Protein AF-A0A559T6J1-F1 (afdb_monomer)

InterPro domains:
  IPR000792 Transcription regulator LuxR, C-terminal [PF00196] (145-198)
  IPR016032 Signal transduction response regulator, C-terminal effector [SSF46894] (137-198)
  IPR036388 Winged helix-like DNA-binding domain superfamily [G3DSA:1.10.10.10] (114-202)

pLDDT: mean 88.0, std 11.82, range [30.77, 97.62]

Radius of gyration: 18.33 Å; Cα contacts (8 Å, |Δi|>4): 296; chains: 1; bounding box: 60×33×49 Å

Foldseek 3Di:
DDPPPLDAAEEEEQDPDPVQVVVVVVLVVVLQVVDPHHHDYDYLVVCVVVVNAHQEYEYEARCLVQVDLVSVVSVVSNLVRYDLNRAYEYAHALLQVLVQVLLCVLLNHHYHYHHPVDDSVVSSVRVNCVVVVPPDDDDRDPLLDQDPLLSVLLLCVLLVNDLVVVCVVVVHDSVVSVVSPCSNCVSSVHDDSVSNSSSNSSD

Solvent-accessible surface area (backbone atoms only — not comparable to full-atom values): 11429 Å² total; per-residue (Å²): 133,84,82,79,72,83,63,58,45,31,33,38,78,41,66,80,44,71,68,58,46,51,54,51,49,55,51,50,60,60,38,46,79,78,45,98,48,56,72,43,77,51,61,72,67,56,34,62,76,65,73,46,66,34,45,34,41,38,39,38,44,66,36,68,77,66,40,34,61,68,48,46,48,50,56,52,56,56,51,76,42,43,51,83,82,21,32,36,36,34,43,25,52,72,74,44,42,35,38,51,52,49,51,24,57,52,67,66,31,56,62,45,76,43,53,66,90,52,56,69,69,58,48,38,68,62,46,51,42,67,77,68,67,49,92,74,82,68,74,73,59,84,83,34,64,64,50,72,66,24,46,55,50,46,52,39,47,35,64,66,49,55,59,70,58,53,16,62,74,68,76,44,55,59,66,56,54,50,50,35,42,54,53,37,31,57,38,32,63,43,94,52,71,77,64,51,34,48,56,39,81,54,103

Nearest PDB structures (foldseek):
  5o8z-assembly1_A  TM=4.378E-01  e=3.214E-05  Salmonella enterica subsp. enterica serovar Typhimurium str. LT2
  5w43-assembly1_B  TM=4.886E-01  e=1.125E-04  Escherichia coli str. K-12 substr. MG1655
  2q0o-assembly1_B  TM=6.960E-01  e=3.742E-02  Sinorhizobium fredii NGR234
  4n0p-assembly5_E  TM=5.397E-01  e=2.001E-02  Caulobacter vibrioides CB15
  3nbm-assembly1_A  TM=5.535E-01  e=5.575E-02  Streptococcus pneumoniae TIGR4

Organism: Serratia fonticola (NCBI:txid47917)

Secondary structure (DSSP, 8-state):
------PPEEEEEE-S-HHHHHHHHHHHHHHHTT-SS-EEE--HHHHHHHTPPEEEEEEETTHHHH--HHHHHHHHHHHTTEEEEEEEEEEE-GGGHHHHHHHHHHHT--EEEEETTS-HHHHHHHHHHHHHT-----PPPGGGPPPHHHHHHHHHHHTT--HHHHHHHHT--HHHHHHHHHHHHHHHT-S-GGGGGGGGGG-

Structure (mmCIF, N/CA/C/O backbone):
data_AF-A0A559T6J1-F1
#
_entry.id   AF-A0A559T6J1-F1
#
loop_
_atom_site.group_PDB
_atom_site.id
_atom_site.type_symbol
_atom_site.label_atom_id
_atom_site.label_alt_id
_atom_site.label_comp_id
_atom_site.label_asym_id
_atom_site.label_entity_id
_atom_site.label_seq_id
_atom_site.pdbx_PDB_ins_code
_atom_site.Cartn_x
_atom_site.Cartn_y
_atom_site.Cartn_z
_atom_site.occupancy
_atom_site.B_iso_or_equiv
_atom_site.auth_seq_id
_atom_site.auth_comp_id
_atom_site.auth_asym_id
_atom_site.auth_atom_id
_atom_site.pdbx_PDB_model_num
ATOM 1 N N . MET A 1 1 ? -41.928 6.203 9.945 1.00 34.19 1 MET A N 1
ATOM 2 C CA . MET A 1 1 ? -40.955 5.630 10.903 1.00 34.19 1 MET A CA 1
ATOM 3 C C . MET A 1 1 ? -39.685 5.274 10.143 1.00 34.19 1 MET A C 1
ATOM 5 O O . MET A 1 1 ? -39.641 4.239 9.492 1.00 34.19 1 MET A O 1
ATOM 9 N N . ASN A 1 2 ? -38.684 6.156 10.162 1.00 30.77 2 ASN A N 1
ATOM 10 C CA . ASN A 1 2 ? -37.388 5.889 9.539 1.00 30.77 2 ASN A CA 1
ATOM 11 C C . ASN A 1 2 ? -36.618 4.902 10.421 1.00 30.77 2 ASN A C 1
ATOM 13 O O . ASN A 1 2 ? -36.211 5.253 11.526 1.00 30.77 2 ASN A O 1
ATOM 17 N N . ARG A 1 3 ? -36.422 3.666 9.950 1.00 34.47 3 ARG A N 1
ATOM 18 C CA . ARG A 1 3 ? -35.410 2.771 10.522 1.00 34.47 3 ARG A CA 1
ATOM 19 C C . ARG A 1 3 ? -34.046 3.381 10.204 1.00 34.47 3 ARG A C 1
ATOM 21 O O . ARG A 1 3 ? -33.526 3.182 9.112 1.00 34.47 3 ARG A O 1
ATOM 28 N N . ILE A 1 4 ? -33.483 4.143 11.139 1.00 39.97 4 ILE A N 1
ATOM 29 C CA . ILE A 1 4 ? -32.057 4.470 11.125 1.00 39.97 4 ILE A CA 1
ATOM 30 C C . ILE A 1 4 ? -31.340 3.147 11.394 1.00 39.97 4 ILE A C 1
ATOM 32 O O . ILE A 1 4 ? -31.131 2.750 12.536 1.00 39.97 4 ILE A O 1
ATOM 36 N N . THR A 1 5 ? -31.040 2.393 10.341 1.00 45.62 5 THR A N 1
ATOM 37 C CA . THR A 1 5 ? -30.090 1.291 10.448 1.00 45.62 5 THR A CA 1
ATOM 38 C C . THR A 1 5 ? -28.731 1.940 10.663 1.00 45.62 5 THR A C 1
ATOM 40 O O . THR A 1 5 ? -28.137 2.440 9.705 1.00 45.62 5 THR A O 1
ATOM 43 N N . ASN A 1 6 ? -28.266 1.992 11.913 1.00 55.59 6 ASN A N 1
ATOM 44 C CA . ASN A 1 6 ? -26.890 2.350 12.250 1.00 55.59 6 ASN A CA 1
ATOM 45 C C . ASN A 1 6 ? -25.962 1.293 11.639 1.00 55.59 6 ASN A C 1
ATOM 47 O O . ASN A 1 6 ? -25.572 0.324 12.285 1.00 55.59 6 ASN A O 1
ATOM 51 N N . LYS A 1 7 ? -25.689 1.430 10.340 1.00 82.88 7 LYS A N 1
ATOM 52 C CA . LYS A 1 7 ? -24.793 0.548 9.604 1.00 82.88 7 LYS A CA 1
ATOM 53 C C . LYS A 1 7 ? -23.386 0.798 10.137 1.00 82.88 7 LYS A C 1
ATOM 55 O O . LYS A 1 7 ? -22.895 1.925 10.050 1.00 82.88 7 LYS A O 1
ATOM 60 N N . SER A 1 8 ? -22.781 -0.237 10.709 1.00 89.25 8 SER A N 1
ATOM 61 C CA . SER A 1 8 ? -21.386 -0.205 11.129 1.00 89.25 8 SER A CA 1
ATOM 62 C C . SER A 1 8 ? -20.463 -0.004 9.928 1.00 89.25 8 SER A C 1
ATOM 64 O O . SER A 1 8 ? -20.793 -0.376 8.799 1.00 89.25 8 SER A O 1
ATOM 66 N N . VAL A 1 9 ? -19.303 0.593 10.183 1.00 91.88 9 VAL A N 1
ATOM 67 C CA . VAL A 1 9 ? -18.205 0.700 9.225 1.00 91.88 9 VAL A CA 1
ATOM 68 C C . VAL A 1 9 ? -17.328 -0.535 9.382 1.00 91.88 9 VAL A C 1
ATOM 70 O O . VAL A 1 9 ? -16.760 -0.759 10.447 1.00 91.88 9 VAL A O 1
ATOM 73 N N . ASN A 1 10 ? -17.225 -1.351 8.339 1.00 93.94 10 ASN A N 1
ATOM 74 C CA . ASN A 1 10 ? -16.473 -2.602 8.371 1.00 93.94 10 ASN A CA 1
ATOM 75 C C . ASN A 1 10 ? -15.001 -2.351 8.051 1.00 93.94 10 ASN A C 1
ATOM 77 O O . ASN A 1 10 ? -14.655 -1.880 6.963 1.00 93.94 10 ASN A O 1
ATOM 81 N N . VAL A 1 11 ? -14.136 -2.688 9.002 1.00 94.94 11 VAL A N 1
ATOM 82 C CA . VAL A 1 11 ? -12.705 -2.401 8.963 1.00 94.94 11 VAL A CA 1
ATOM 83 C C . VAL A 1 11 ? -11.922 -3.694 9.132 1.00 94.94 11 VAL A C 1
ATOM 85 O O . VAL A 1 11 ? -12.088 -4.421 10.112 1.00 94.94 11 VAL A O 1
ATOM 88 N N . LEU A 1 12 ? -11.026 -3.974 8.191 1.00 95.38 12 LEU A N 1
ATOM 89 C CA . LEU A 1 12 ? -10.062 -5.062 8.327 1.00 95.38 12 LEU A CA 1
ATOM 90 C C . LEU A 1 12 ? -8.673 -4.493 8.594 1.00 95.38 12 LEU A C 1
ATOM 92 O O . LEU A 1 12 ? -8.159 -3.694 7.810 1.00 95.38 12 LEU A O 1
ATOM 96 N N . LEU A 1 13 ? -8.060 -4.938 9.688 1.00 95.00 13 LEU A N 1
ATOM 97 C CA . LEU A 1 13 ? -6.680 -4.619 10.026 1.00 95.00 13 LEU A CA 1
ATOM 98 C C . LEU A 1 13 ? -5.735 -5.660 9.417 1.00 95.00 13 LEU A C 1
ATOM 100 O O . LEU A 1 13 ? -5.892 -6.862 9.615 1.00 95.00 13 LEU A O 1
ATOM 104 N N . VAL A 1 14 ?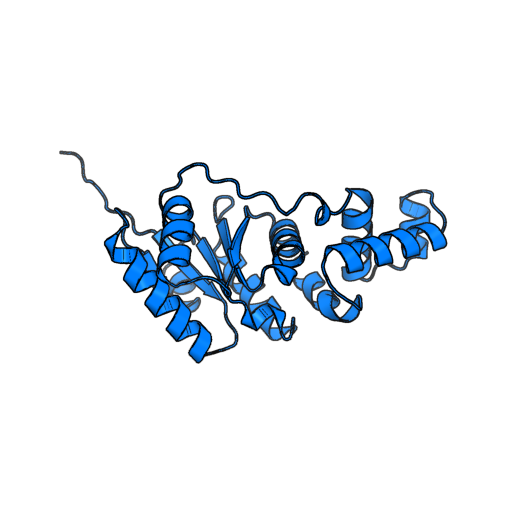 -4.735 -5.183 8.685 1.00 94.06 14 VAL A N 1
ATOM 105 C CA . VAL A 1 14 ? -3.696 -5.976 8.035 1.00 94.06 14 VAL A CA 1
ATOM 106 C C . VAL A 1 14 ? -2.361 -5.619 8.678 1.00 94.06 14 VAL A C 1
ATOM 108 O O . VAL A 1 14 ? -1.872 -4.496 8.557 1.00 94.06 14 VAL A O 1
ATOM 111 N N . THR A 1 15 ? -1.776 -6.588 9.375 1.00 91.81 15 THR A N 1
ATOM 112 C CA . THR A 1 15 ? -0.494 -6.465 10.077 1.00 91.81 15 THR A CA 1
ATOM 113 C C . THR A 1 15 ? 0.184 -7.836 10.180 1.00 91.81 15 THR A C 1
ATOM 115 O O . THR A 1 15 ? -0.443 -8.893 10.027 1.00 91.81 15 THR A O 1
ATOM 118 N N . SER A 1 16 ? 1.495 -7.829 10.373 1.00 87.94 16 SER A N 1
ATOM 119 C CA . SER A 1 16 ? 2.350 -8.984 10.661 1.00 87.94 16 SER A CA 1
ATOM 120 C C . SER A 1 16 ? 2.732 -9.099 12.141 1.00 87.94 16 SER A C 1
ATOM 122 O O . SER A 1 16 ? 3.236 -10.147 12.533 1.00 87.94 16 SER A O 1
ATOM 124 N N . CYS A 1 17 ? 2.453 -8.086 12.963 1.00 89.06 17 CYS A N 1
ATOM 125 C CA . CYS A 1 17 ? 2.896 -8.000 14.350 1.00 89.06 17 CYS A CA 1
ATOM 126 C C . CYS A 1 17 ? 1.710 -7.855 15.315 1.00 89.06 17 CYS A C 1
ATOM 128 O O . CYS A 1 17 ? 0.928 -6.912 15.212 1.00 89.06 17 CYS A O 1
ATOM 130 N N . SER A 1 18 ? 1.615 -8.742 16.311 1.00 91.00 18 SER A N 1
ATOM 131 C CA . SER A 1 18 ? 0.550 -8.717 17.328 1.00 91.00 18 SER A CA 1
ATOM 132 C C . SER A 1 18 ? 0.572 -7.455 18.197 1.00 91.00 18 SER A C 1
ATOM 134 O O . SER A 1 18 ? -0.481 -6.933 18.557 1.00 91.00 18 SER A O 1
ATOM 136 N N . PHE A 1 19 ? 1.757 -6.914 18.501 1.00 91.69 19 PHE A N 1
ATOM 137 C CA . PHE A 1 19 ? 1.880 -5.653 19.241 1.00 91.69 19 PHE A CA 1
ATOM 138 C C . PHE A 1 19 ? 1.362 -4.467 18.427 1.00 91.69 19 PHE A C 1
ATOM 140 O O . PHE A 1 19 ? 0.656 -3.611 18.958 1.00 91.69 19 PHE A O 1
ATOM 147 N N . THR A 1 20 ? 1.680 -4.427 17.130 1.00 91.94 20 THR A N 1
ATOM 148 C CA . THR A 1 20 ? 1.152 -3.407 16.219 1.00 91.94 20 THR A CA 1
ATOM 149 C C . THR A 1 20 ? -0.356 -3.558 16.052 1.00 91.94 20 THR A C 1
ATOM 151 O O . THR A 1 20 ? -1.067 -2.557 16.049 1.00 91.94 20 THR A O 1
ATOM 154 N N . GLU A 1 21 ? -0.857 -4.794 15.989 1.00 92.88 21 GLU A N 1
ATOM 155 C CA . GLU A 1 21 ? -2.290 -5.078 15.956 1.00 92.88 21 GLU A CA 1
ATOM 156 C C . GLU A 1 21 ? -3.013 -4.482 17.166 1.00 92.88 21 GLU A C 1
ATOM 158 O O . GLU A 1 21 ? -3.986 -3.746 17.006 1.00 92.88 21 GLU A O 1
ATOM 163 N N . LEU A 1 22 ? -2.509 -4.766 18.370 1.00 93.56 22 LEU A N 1
ATOM 164 C CA . LEU A 1 22 ? -3.068 -4.254 19.615 1.00 93.56 22 LEU A CA 1
ATOM 165 C C . LEU A 1 22 ? -3.029 -2.723 19.655 1.00 93.56 22 LEU A C 1
ATOM 167 O O . LEU A 1 22 ? -4.043 -2.098 19.943 1.00 93.56 22 LEU A O 1
ATOM 171 N N . ALA A 1 23 ? -1.892 -2.114 19.308 1.00 92.81 23 ALA A N 1
ATOM 172 C CA . ALA A 1 23 ? -1.741 -0.660 19.314 1.00 92.81 23 ALA A CA 1
ATOM 173 C C . ALA A 1 23 ? -2.723 0.037 18.358 1.00 92.81 23 ALA A C 1
ATOM 175 O O . ALA A 1 23 ? -3.332 1.046 18.716 1.00 92.81 23 ALA A O 1
ATOM 176 N N . VAL A 1 24 ? -2.908 -0.509 17.151 1.00 94.00 24 VAL A N 1
ATOM 177 C CA . VAL A 1 24 ? -3.860 0.044 16.179 1.00 94.00 24 VAL A CA 1
ATOM 178 C C . VAL A 1 24 ? -5.302 -0.182 16.632 1.00 94.00 24 VAL A C 1
ATOM 180 O O . VAL A 1 24 ? -6.118 0.718 16.464 1.00 94.00 24 VAL A O 1
ATOM 183 N N . LYS A 1 25 ? -5.631 -1.321 17.253 1.00 93.81 25 LYS A N 1
ATOM 184 C CA . LYS A 1 25 ? -6.962 -1.532 17.848 1.00 93.81 25 LYS A CA 1
ATOM 185 C C . LYS A 1 25 ? -7.263 -0.498 18.931 1.00 93.81 25 LYS A C 1
ATOM 187 O O . LYS A 1 25 ? -8.276 0.176 18.825 1.00 93.81 25 LYS A O 1
ATOM 192 N N . THR A 1 26 ? -6.343 -0.259 19.866 1.00 92.75 26 THR A N 1
ATOM 193 C CA . THR A 1 26 ? -6.511 0.771 20.907 1.00 92.75 26 THR A CA 1
ATOM 194 C C . THR A 1 26 ? -6.709 2.175 20.322 1.00 92.75 26 THR A C 1
ATOM 196 O O . THR A 1 26 ? -7.520 2.958 20.822 1.00 92.75 26 THR A O 1
ATOM 199 N N . LEU A 1 27 ? -5.990 2.504 19.243 1.00 93.75 27 LEU A N 1
ATOM 200 C CA . LEU A 1 27 ? -6.183 3.755 18.505 1.00 93.75 27 LEU A CA 1
ATOM 201 C C . LEU A 1 27 ? -7.600 3.853 17.914 1.00 93.75 27 LEU A C 1
ATOM 203 O O . LEU A 1 27 ? -8.230 4.904 18.008 1.00 93.75 27 LEU A O 1
ATOM 207 N N . LEU A 1 28 ? -8.105 2.772 17.316 1.00 93.56 28 LEU A N 1
ATOM 208 C CA . LEU A 1 28 ? -9.440 2.734 16.713 1.00 93.56 28 LEU A CA 1
ATOM 209 C C . LEU A 1 28 ? -10.561 2.720 17.762 1.00 93.56 28 LEU A C 1
ATOM 211 O O . LEU A 1 28 ? -11.594 3.344 17.541 1.00 93.56 28 LEU A O 1
ATOM 215 N N . ASP A 1 29 ? -10.342 2.088 18.914 1.00 92.25 29 ASP A N 1
ATOM 216 C CA . ASP A 1 29 ? -11.268 2.127 20.051 1.00 92.25 29 ASP A CA 1
ATOM 217 C C . ASP A 1 29 ? -11.374 3.547 20.621 1.00 92.25 29 ASP A C 1
ATOM 219 O O . ASP A 1 29 ? -12.460 4.017 20.949 1.00 92.25 29 ASP A O 1
ATOM 223 N N . SER A 1 30 ? -10.254 4.275 20.673 1.00 91.56 30 SER A N 1
ATOM 224 C CA . SER A 1 30 ? -10.249 5.691 21.063 1.00 91.56 30 SER A CA 1
ATOM 225 C C . SER A 1 30 ? -10.997 6.558 20.044 1.00 91.56 30 SER A C 1
ATOM 227 O O . SER A 1 30 ? -11.753 7.452 20.415 1.00 91.56 30 SER A O 1
ATOM 229 N N . LEU A 1 31 ? -10.827 6.264 18.752 1.00 91.31 31 LEU A N 1
ATOM 230 C CA . LEU A 1 31 ? -11.536 6.932 17.663 1.00 91.31 31 LEU A CA 1
ATOM 231 C C . LEU A 1 31 ? -13.046 6.639 17.678 1.00 91.31 31 LEU A C 1
ATOM 233 O O . LEU A 1 31 ? -13.839 7.499 17.310 1.00 91.31 31 LEU A O 1
ATOM 237 N N . GLN A 1 32 ? -13.471 5.457 18.135 1.00 90.81 32 GLN A N 1
ATOM 238 C CA . GLN A 1 32 ? -14.886 5.081 18.211 1.00 90.81 32 GLN A CA 1
ATOM 239 C C . GLN A 1 32 ? -15.729 6.103 18.986 1.00 90.81 32 GLN A C 1
ATOM 241 O O . GLN A 1 32 ? -16.899 6.302 18.654 1.00 90.81 32 GLN A O 1
ATOM 246 N N . ALA A 1 33 ? -15.145 6.760 19.990 1.00 86.75 33 ALA A N 1
ATOM 247 C CA . ALA A 1 33 ? -15.827 7.767 20.794 1.00 86.75 33 ALA A CA 1
ATOM 248 C C . ALA A 1 33 ? -16.205 9.035 20.003 1.00 86.75 33 ALA A C 1
ATOM 250 O O . ALA A 1 33 ? -17.171 9.697 20.378 1.00 86.75 33 ALA A O 1
ATOM 251 N N . SER A 1 34 ? -15.488 9.370 18.920 1.00 85.12 34 SER A N 1
ATOM 252 C CA . SER A 1 34 ? -15.790 10.542 18.081 1.00 85.12 34 SER A CA 1
ATOM 253 C C . SER A 1 34 ? -16.619 10.219 16.833 1.00 85.12 34 SER A C 1
ATOM 255 O O . SER A 1 34 ? -17.125 11.122 16.168 1.00 85.12 34 SER A O 1
ATOM 257 N N . LEU A 1 35 ? -16.825 8.937 16.515 1.00 87.62 35 LEU A N 1
ATOM 258 C CA . LEU A 1 35 ? -17.552 8.524 15.316 1.00 87.62 35 LEU A CA 1
ATOM 259 C C . LEU A 1 35 ? -19.057 8.362 15.555 1.00 87.62 35 LEU A C 1
ATOM 261 O O . LEU A 1 35 ? -19.508 7.749 16.518 1.00 87.62 35 LEU A O 1
ATOM 265 N N . SER A 1 36 ? -19.852 8.823 14.586 1.00 85.38 36 SER A N 1
ATOM 266 C CA . SER A 1 36 ? -21.313 8.646 14.578 1.00 85.38 36 SER A CA 1
ATOM 267 C C . SER A 1 36 ? -21.761 7.219 14.241 1.00 85.38 36 SER A C 1
ATOM 269 O O . SER A 1 36 ? -22.888 6.834 14.552 1.00 85.38 36 SER A O 1
ATOM 271 N N . LYS A 1 37 ? -20.893 6.427 13.598 1.00 88.19 37 LYS A N 1
ATOM 272 C CA . LYS A 1 37 ? -21.138 5.025 13.238 1.00 88.19 37 LYS A CA 1
ATOM 273 C C . LYS A 1 37 ? -20.155 4.113 13.974 1.00 88.19 37 LYS A C 1
ATOM 275 O O . LYS A 1 37 ? -18.975 4.454 14.057 1.00 88.19 37 LYS A O 1
ATOM 280 N N . PRO A 1 38 ? -20.601 2.943 14.461 1.00 92.06 38 PRO A N 1
ATOM 281 C CA . PRO A 1 38 ? -19.705 1.978 15.081 1.00 92.06 38 PRO A CA 1
ATOM 282 C C . PRO A 1 38 ? -18.747 1.365 14.056 1.00 92.06 38 PRO A C 1
ATOM 284 O O . PRO A 1 38 ? -19.158 1.015 12.950 1.00 92.06 38 PRO A O 1
ATOM 287 N N . LEU A 1 39 ? -17.483 1.205 14.430 1.00 93.12 39 LEU A N 1
ATOM 288 C CA . LEU A 1 39 ? -16.480 0.436 13.713 1.00 93.12 39 LEU A CA 1
ATOM 289 C C . LEU A 1 39 ? -16.665 -1.043 14.054 1.00 93.12 39 LEU A C 1
ATOM 291 O O . LEU A 1 39 ? -16.662 -1.444 15.214 1.00 93.12 39 LEU A O 1
ATOM 295 N N . ASN A 1 40 ? -16.810 -1.867 13.027 1.00 92.56 40 ASN A N 1
ATOM 296 C CA . ASN A 1 40 ? -16.714 -3.310 13.144 1.00 92.56 40 ASN A CA 1
ATOM 297 C C . ASN A 1 40 ? -15.292 -3.712 12.746 1.00 92.56 40 ASN A C 1
ATOM 299 O O . ASN A 1 40 ? -14.949 -3.630 11.568 1.00 92.56 40 ASN A O 1
ATOM 303 N N . ILE A 1 41 ? -14.464 -4.090 13.722 1.00 92.62 41 ILE A N 1
ATOM 304 C CA . ILE A 1 41 ? -13.081 -4.528 13.506 1.00 92.62 41 ILE A CA 1
ATOM 305 C C . ILE A 1 41 ? -13.020 -6.024 13.787 1.00 92.62 41 ILE A C 1
ATOM 307 O O . ILE A 1 41 ? -13.061 -6.457 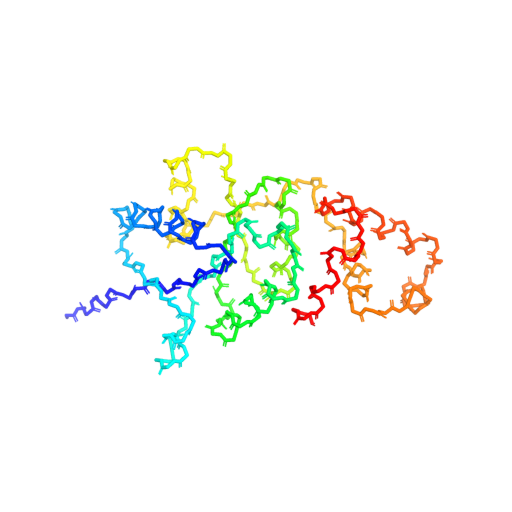14.937 1.00 92.62 41 ILE A O 1
ATOM 311 N N . ALA A 1 42 ? -12.917 -6.816 12.728 1.00 88.56 42 ALA A N 1
ATOM 312 C CA . ALA A 1 42 ? -12.966 -8.269 12.805 1.00 88.56 42 ALA A CA 1
ATOM 313 C C . ALA A 1 42 ? -11.820 -8.906 11.999 1.00 88.56 42 ALA A C 1
ATOM 315 O O . ALA A 1 42 ? -11.246 -8.257 11.119 1.00 88.56 42 ALA A O 1
ATOM 316 N N . PRO A 1 43 ? -11.448 -10.164 12.292 1.00 88.06 43 PRO A N 1
ATOM 317 C CA . PRO A 1 43 ? -10.463 -10.885 11.496 1.00 88.06 43 PRO A CA 1
ATOM 318 C C . PRO A 1 43 ? -11.027 -11.244 10.111 1.00 88.06 43 PRO A C 1
ATOM 320 O O . PRO A 1 43 ? -12.240 -11.214 9.888 1.00 88.06 43 PRO A O 1
ATOM 323 N N . ASN A 1 44 ? -10.156 -11.599 9.164 1.00 85.56 44 ASN A N 1
ATOM 324 C CA . ASN A 1 44 ? -10.555 -11.841 7.772 1.00 85.56 44 ASN A CA 1
ATOM 325 C C . ASN A 1 44 ? -11.625 -12.945 7.643 1.00 85.56 44 ASN A C 1
ATOM 327 O O . ASN A 1 44 ? -12.571 -12.809 6.870 1.00 85.56 44 ASN A O 1
ATOM 331 N N . GLU A 1 45 ? -11.522 -14.001 8.453 1.00 88.56 45 GLU A N 1
ATOM 332 C CA . GLU A 1 45 ? -12.439 -15.146 8.461 1.00 88.56 45 GLU A CA 1
ATOM 333 C C . GLU A 1 45 ? -13.870 -14.748 8.842 1.00 88.56 45 GLU A C 1
ATOM 335 O O . GLU A 1 45 ? -14.830 -15.386 8.410 1.00 88.56 45 GLU A O 1
ATOM 340 N N . TYR A 1 46 ? -14.036 -13.693 9.648 1.00 89.00 46 TYR A N 1
ATOM 341 C CA . TYR A 1 46 ? -15.357 -13.184 10.007 1.00 89.00 46 TYR A CA 1
ATOM 342 C C . TYR A 1 46 ? -16.068 -12.604 8.781 1.00 89.00 46 TYR A C 1
ATOM 344 O O . TYR A 1 46 ? -17.237 -12.910 8.544 1.00 89.00 46 TYR A O 1
ATOM 352 N N . TYR A 1 47 ? -15.367 -11.804 7.980 1.00 87.69 47 TYR A N 1
ATOM 353 C CA . TYR A 1 47 ? -15.941 -11.190 6.783 1.00 87.69 47 TYR A CA 1
ATOM 354 C C . TYR A 1 47 ? -16.274 -12.225 5.712 1.00 87.69 47 TYR A C 1
ATOM 356 O O . TYR A 1 47 ? -17.333 -12.146 5.091 1.00 87.69 47 TYR A O 1
ATOM 364 N N . GLU A 1 48 ? -15.415 -13.233 5.559 1.00 86.88 48 GLU A N 1
ATOM 365 C CA . GLU A 1 48 ? -15.641 -14.355 4.652 1.00 86.88 48 GLU A CA 1
ATOM 366 C C . GLU A 1 48 ? -16.885 -15.165 5.039 1.00 86.88 48 GLU A C 1
ATOM 368 O O . GLU A 1 48 ? -17.791 -15.325 4.222 1.00 86.88 48 GLU A O 1
ATOM 373 N N . ARG A 1 49 ? -16.975 -15.623 6.295 1.00 89.31 49 ARG A N 1
ATOM 374 C CA . ARG A 1 49 ? -18.090 -16.465 6.766 1.00 89.31 49 ARG A CA 1
ATOM 375 C C . ARG A 1 49 ? -19.443 -15.768 6.697 1.00 89.31 49 ARG A C 1
ATOM 377 O O . ARG A 1 49 ? -20.451 -16.425 6.461 1.00 89.31 49 ARG A O 1
ATOM 384 N N . ASN A 1 50 ? -19.466 -14.458 6.926 1.00 87.00 50 ASN A N 1
ATOM 385 C CA . ASN A 1 50 ? -20.702 -13.682 6.985 1.00 87.00 50 ASN A CA 1
ATOM 386 C C . ASN A 1 50 ? -21.032 -12.964 5.666 1.00 87.00 50 ASN A C 1
ATOM 388 O O . ASN A 1 50 ? -22.035 -12.257 5.605 1.00 87.00 50 ASN A O 1
ATOM 392 N N . ASN A 1 51 ? -20.206 -13.125 4.623 1.00 85.62 51 ASN A N 1
ATOM 393 C CA . ASN A 1 51 ? -20.343 -12.420 3.345 1.00 85.62 51 ASN A CA 1
ATOM 394 C C . ASN A 1 51 ? -20.478 -10.889 3.523 1.00 85.62 51 ASN A C 1
ATOM 396 O O . ASN A 1 51 ? -21.300 -10.233 2.879 1.00 85.62 51 ASN A O 1
ATOM 400 N N . ILE A 1 52 ? -19.695 -10.328 4.452 1.00 87.69 52 ILE A N 1
ATOM 401 C CA . ILE A 1 52 ? -19.699 -8.898 4.784 1.00 87.69 52 ILE A CA 1
ATOM 402 C C . ILE A 1 52 ? -18.605 -8.192 3.989 1.00 87.69 52 ILE A C 1
ATOM 404 O O . ILE A 1 52 ? -17.479 -8.669 3.860 1.00 87.69 52 ILE A O 1
ATOM 408 N N . THR A 1 53 ? -18.944 -7.014 3.485 1.00 89.19 53 THR A N 1
ATOM 409 C CA . THR A 1 53 ? -18.095 -6.227 2.596 1.00 89.19 53 THR A CA 1
ATOM 410 C C . THR A 1 53 ? -17.332 -5.171 3.379 1.00 89.19 53 THR A C 1
ATOM 412 O O . THR A 1 53 ? -17.915 -4.503 4.235 1.00 89.19 53 THR A O 1
ATOM 415 N N . LEU A 1 54 ? -16.058 -4.974 3.052 1.00 92.88 54 LEU A N 1
ATOM 416 C CA . LEU A 1 54 ? -15.203 -4.013 3.746 1.00 92.88 54 LEU A CA 1
ATOM 417 C C . LEU A 1 54 ? -15.431 -2.578 3.267 1.00 92.88 54 LEU A C 1
ATOM 419 O O . LEU A 1 54 ? -15.438 -2.309 2.064 1.00 92.88 54 LEU A O 1
ATOM 423 N N . ASP A 1 55 ? -15.509 -1.645 4.211 1.00 93.00 55 ASP A N 1
ATOM 424 C CA . ASP A 1 55 ? -15.455 -0.210 3.933 1.00 93.00 55 ASP A CA 1
ATOM 425 C C . ASP A 1 55 ? -13.997 0.273 3.929 1.00 93.00 55 ASP A C 1
ATOM 427 O O . ASP A 1 55 ? -13.593 1.032 3.045 1.00 93.00 55 ASP A O 1
ATOM 431 N N . PHE A 1 56 ? -13.176 -0.240 4.856 1.00 94.62 56 PHE A N 1
ATOM 432 C CA . PHE A 1 56 ? -11.763 0.118 4.977 1.00 94.62 56 PHE A CA 1
ATOM 433 C C . PHE A 1 56 ? -10.850 -1.097 5.164 1.00 94.62 56 PHE A C 1
ATOM 435 O O . PHE A 1 56 ? -11.162 -2.043 5.889 1.00 94.62 56 PHE A O 1
ATOM 442 N N . ILE A 1 57 ? -9.671 -1.024 4.548 1.00 95.62 57 ILE A N 1
ATOM 443 C CA . ILE A 1 57 ? -8.530 -1.904 4.818 1.00 95.62 57 ILE A CA 1
ATOM 444 C C . ILE A 1 57 ? -7.432 -1.046 5.444 1.00 95.62 57 ILE A C 1
ATOM 446 O O . ILE A 1 57 ? -6.896 -0.153 4.786 1.00 95.62 57 ILE A O 1
ATOM 450 N N . ILE A 1 58 ? -7.077 -1.319 6.697 1.00 95.94 58 ILE A N 1
ATOM 451 C CA . ILE A 1 58 ? -5.992 -0.628 7.395 1.00 95.94 58 ILE A CA 1
ATOM 452 C C . ILE A 1 58 ? -4.730 -1.475 7.297 1.00 95.94 58 ILE A C 1
ATOM 454 O O . ILE A 1 58 ? -4.685 -2.584 7.811 1.00 95.94 58 ILE A O 1
ATOM 458 N N . CYS A 1 59 ? -3.696 -0.952 6.655 1.00 95.31 59 CYS A N 1
ATOM 459 C CA . CYS A 1 59 ? -2.384 -1.573 6.541 1.00 95.31 59 CYS A CA 1
ATOM 460 C C . CYS A 1 59 ? -1.419 -0.907 7.526 1.00 95.31 59 CYS A C 1
ATOM 462 O O . CYS A 1 59 ? -1.121 0.285 7.405 1.00 95.31 59 CYS A O 1
ATOM 464 N N . ALA A 1 60 ? -0.929 -1.668 8.500 1.00 92.88 60 ALA A N 1
ATOM 465 C CA . ALA A 1 60 ? -0.007 -1.155 9.503 1.00 92.88 60 ALA A CA 1
ATOM 466 C C . ALA A 1 60 ? 1.455 -1.143 9.016 1.00 92.88 60 ALA A C 1
ATOM 468 O O . ALA A 1 60 ? 1.841 -1.844 8.077 1.00 92.88 60 ALA A O 1
ATOM 469 N N . GLY A 1 61 ? 2.264 -0.293 9.651 1.00 84.69 61 GLY A N 1
ATOM 470 C CA . GLY A 1 61 ? 3.615 0.062 9.214 1.00 84.69 61 GLY A CA 1
ATOM 471 C C . GLY A 1 61 ? 4.591 -1.111 9.177 1.00 84.69 61 GLY A C 1
ATOM 472 O O . GLY A 1 61 ? 5.521 -1.117 8.376 1.00 84.69 61 GLY A O 1
ATOM 473 N N . ASP A 1 62 ? 4.351 -2.132 9.994 1.00 82.88 62 ASP A N 1
ATOM 474 C CA . ASP A 1 62 ? 5.189 -3.321 10.083 1.00 82.88 62 ASP A CA 1
ATOM 475 C C . ASP A 1 62 ? 5.186 -4.152 8.787 1.00 82.88 62 ASP A C 1
ATOM 477 O O . ASP A 1 62 ? 6.197 -4.770 8.456 1.00 82.88 62 ASP A O 1
ATOM 481 N N . LEU A 1 63 ? 4.125 -4.060 7.972 1.00 81.94 63 LEU A N 1
ATOM 482 C CA . LEU A 1 63 ? 4.081 -4.682 6.641 1.00 81.94 63 LEU A CA 1
ATOM 483 C C . LEU A 1 63 ? 5.199 -4.179 5.712 1.00 81.94 63 LEU A C 1
ATOM 485 O O . LEU A 1 63 ? 5.639 -4.911 4.824 1.00 81.94 63 LEU A O 1
ATOM 489 N N . PHE A 1 64 ? 5.665 -2.943 5.916 1.00 78.12 64 PHE A N 1
ATOM 490 C CA . PHE A 1 64 ? 6.686 -2.300 5.087 1.00 78.12 64 PHE A CA 1
ATOM 491 C C . PHE A 1 64 ? 8.117 -2.631 5.501 1.00 78.12 64 PHE A C 1
ATOM 493 O O . PHE A 1 64 ? 9.039 -2.336 4.740 1.00 78.12 64 PHE A O 1
ATOM 500 N N . ASN A 1 65 ? 8.317 -3.208 6.687 1.00 74.62 65 ASN A N 1
ATOM 501 C CA . ASN A 1 65 ? 9.655 -3.553 7.163 1.00 74.62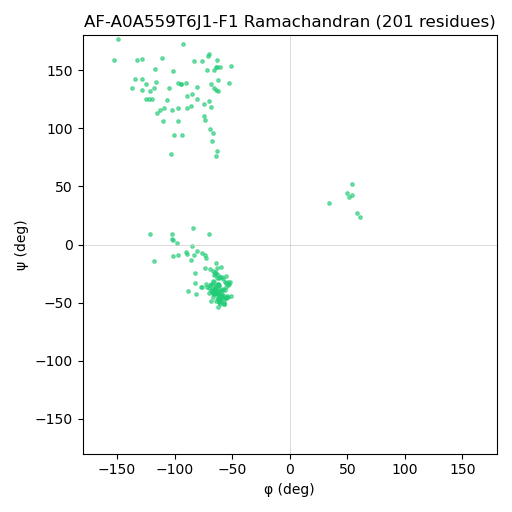 65 ASN A CA 1
ATOM 502 C C . ASN A 1 65 ? 10.220 -4.745 6.393 1.00 74.62 65 ASN A C 1
ATOM 504 O O . ASN A 1 65 ? 11.404 -4.758 6.076 1.00 74.62 65 ASN A O 1
ATOM 508 N N . GLU A 1 66 ? 9.364 -5.707 6.044 1.00 67.00 66 GLU A N 1
ATOM 509 C CA . GLU A 1 66 ? 9.812 -6.939 5.394 1.00 67.00 66 GLU A CA 1
ATOM 510 C C . GLU A 1 66 ? 9.246 -7.141 3.988 1.00 67.00 66 GLU A C 1
ATOM 512 O O . GLU A 1 66 ? 9.770 -7.997 3.282 1.00 67.00 66 GLU A O 1
ATOM 517 N N . MET A 1 67 ? 8.209 -6.388 3.563 1.00 77.06 67 MET A N 1
ATOM 518 C CA . MET A 1 67 ? 7.521 -6.500 2.251 1.00 77.06 67 MET A CA 1
ATOM 519 C C . MET A 1 67 ? 7.452 -7.943 1.718 1.00 77.06 67 MET A C 1
ATOM 521 O O . MET A 1 67 ? 7.567 -8.228 0.518 1.00 77.06 67 MET A O 1
ATOM 525 N N . 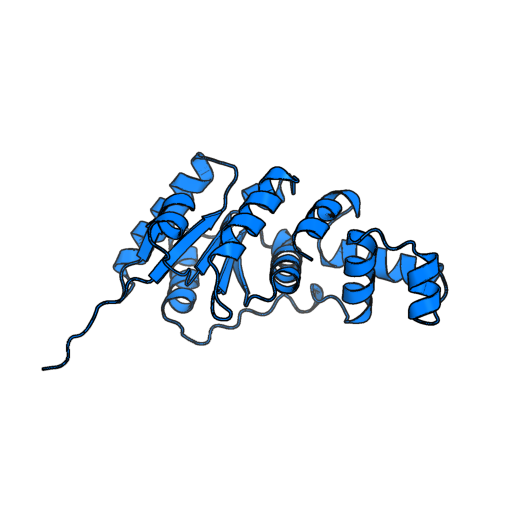SER A 1 68 ? 7.292 -8.877 2.654 1.00 77.75 68 SER A N 1
ATOM 526 C CA . SER A 1 68 ? 7.485 -10.289 2.403 1.00 77.75 68 SER A CA 1
ATOM 527 C C . SER A 1 68 ? 6.280 -10.803 1.638 1.00 77.75 68 SER A C 1
ATOM 529 O O . SER A 1 68 ? 5.186 -10.229 1.690 1.00 77.75 68 SER A O 1
ATOM 531 N N . LEU A 1 69 ? 6.451 -11.919 0.932 1.00 81.00 69 LEU A N 1
ATOM 532 C CA . LEU A 1 69 ? 5.331 -12.559 0.248 1.00 81.00 69 LEU A CA 1
ATOM 533 C C . LEU A 1 69 ? 4.167 -12.830 1.217 1.00 81.00 69 LEU A C 1
ATOM 535 O O . LEU A 1 69 ? 3.010 -12.675 0.839 1.00 81.00 69 LEU A O 1
ATOM 539 N N . HIS A 1 70 ? 4.476 -13.162 2.474 1.00 84.44 70 HIS A N 1
ATOM 540 C CA . HIS A 1 70 ? 3.486 -13.365 3.527 1.00 84.44 70 HIS A CA 1
ATOM 541 C C . HIS A 1 70 ? 2.701 -12.081 3.847 1.00 84.44 70 HIS A C 1
ATOM 543 O O . HIS A 1 70 ? 1.469 -12.100 3.845 1.00 84.44 70 HIS A O 1
ATOM 549 N N . SER A 1 71 ? 3.383 -10.949 4.046 1.00 84.81 71 SER A N 1
ATOM 550 C CA . SER A 1 71 ? 2.738 -9.655 4.312 1.00 84.81 71 SER A CA 1
ATOM 551 C C . SER A 1 71 ? 1.868 -9.191 3.138 1.00 84.81 71 SER A C 1
ATOM 553 O O . SER A 1 71 ? 0.731 -8.758 3.333 1.00 84.81 71 SER A O 1
ATOM 555 N N . ILE A 1 72 ? 2.346 -9.358 1.901 1.00 88.94 72 ILE A N 1
ATOM 556 C CA . ILE A 1 72 ? 1.575 -9.008 0.697 1.00 88.94 72 ILE A CA 1
ATOM 557 C C . ILE A 1 72 ? 0.387 -9.954 0.478 1.00 88.94 72 ILE A C 1
ATOM 559 O O . ILE A 1 72 ? -0.682 -9.512 0.049 1.00 88.94 72 ILE A O 1
ATOM 563 N N . ALA A 1 73 ? 0.521 -11.237 0.822 1.00 89.44 73 ALA A N 1
ATOM 564 C CA . ALA A 1 73 ? -0.583 -12.192 0.754 1.00 89.44 73 ALA A CA 1
ATOM 565 C C . ALA A 1 73 ? -1.750 -11.795 1.673 1.00 89.44 73 ALA A C 1
ATOM 567 O O . ALA A 1 73 ? -2.904 -11.969 1.280 1.00 89.44 73 ALA A O 1
ATOM 568 N N . LYS A 1 74 ? -1.477 -11.192 2.839 1.00 90.19 74 LYS A N 1
ATOM 569 C CA . LYS A 1 74 ? -2.526 -10.660 3.727 1.00 90.19 74 LYS A CA 1
ATOM 570 C C . LYS A 1 74 ? -3.292 -9.497 3.089 1.00 90.19 74 LYS A C 1
ATOM 572 O O . LYS A 1 74 ? -4.520 -9.484 3.137 1.00 90.19 74 LYS A O 1
ATOM 577 N N . ILE A 1 75 ? -2.597 -8.574 2.413 1.00 92.62 75 ILE A N 1
ATOM 578 C CA . ILE A 1 75 ? -3.249 -7.502 1.633 1.00 92.62 75 ILE A CA 1
ATOM 579 C C . ILE A 1 75 ? -4.121 -8.115 0.529 1.00 92.62 75 ILE A C 1
ATOM 581 O O . ILE A 1 75 ? -5.276 -7.731 0.359 1.00 92.62 75 ILE A O 1
ATOM 585 N N . LYS A 1 76 ? -3.606 -9.113 -0.199 1.00 92.69 76 LYS A N 1
ATOM 586 C CA . LYS A 1 76 ? -4.373 -9.802 -1.246 1.00 92.69 76 LYS A CA 1
ATOM 587 C C . LYS A 1 76 ? -5.617 -10.509 -0.708 1.00 92.69 76 LYS A C 1
ATOM 589 O O . LYS A 1 76 ? -6.649 -10.482 -1.373 1.00 92.69 76 LYS A O 1
ATOM 594 N N . ALA A 1 77 ? -5.529 -11.140 0.461 1.00 91.38 77 ALA A N 1
ATOM 595 C CA . ALA A 1 77 ? -6.675 -11.765 1.114 1.00 91.38 77 ALA A CA 1
ATOM 596 C C . ALA A 1 77 ? -7.750 -10.722 1.457 1.00 91.38 77 ALA A C 1
ATOM 598 O O . ALA A 1 77 ? -8.897 -10.893 1.055 1.00 91.38 77 ALA A O 1
ATOM 599 N N . ALA A 1 78 ? -7.356 -9.595 2.061 1.00 91.31 78 ALA A N 1
ATOM 600 C CA . ALA A 1 78 ? -8.257 -8.485 2.375 1.00 91.31 78 ALA A CA 1
ATOM 601 C C . ALA A 1 78 ? -9.001 -7.950 1.136 1.00 91.31 78 ALA A C 1
ATOM 603 O O . ALA A 1 78 ? -10.194 -7.653 1.189 1.00 91.31 78 ALA A O 1
ATOM 604 N N . LEU A 1 79 ? -8.319 -7.872 -0.013 1.00 92.62 79 LEU A N 1
ATOM 605 C CA . LEU A 1 79 ? -8.924 -7.388 -1.256 1.00 92.62 79 LEU A CA 1
ATOM 606 C C . LEU A 1 79 ? -10.062 -8.277 -1.778 1.00 92.62 79 LEU A C 1
ATOM 608 O O . LEU A 1 79 ? -10.938 -7.751 -2.466 1.00 92.62 79 LEU A O 1
ATOM 612 N N . LYS A 1 80 ? -10.101 -9.576 -1.442 1.00 90.56 80 LYS A N 1
ATOM 613 C CA . LYS A 1 80 ? -11.188 -10.485 -1.860 1.00 90.56 80 LYS A CA 1
ATOM 614 C C . LYS A 1 80 ? -12.557 -10.058 -1.325 1.00 90.56 80 LYS A C 1
ATOM 616 O O . LYS A 1 80 ? -13.563 -10.318 -1.973 1.00 90.56 80 LYS A O 1
ATOM 621 N N . HIS A 1 81 ? -12.580 -9.382 -0.177 1.00 86.81 81 HIS A N 1
ATOM 622 C CA . HIS A 1 81 ? -13.796 -8.920 0.502 1.00 86.81 81 HIS A CA 1
ATOM 623 C C . HIS A 1 81 ? -14.053 -7.419 0.286 1.00 86.81 81 HIS A C 1
ATOM 625 O O . HIS A 1 81 ? -14.915 -6.816 0.929 1.00 86.81 81 HIS A O 1
ATOM 631 N N . SER A 1 82 ? -13.281 -6.794 -0.608 1.00 89.62 82 SER A N 1
ATOM 632 C CA . SER A 1 82 ? -13.359 -5.364 -0.894 1.00 89.62 82 SER A CA 1
ATOM 633 C C . SER A 1 82 ? -14.266 -5.073 -2.093 1.00 89.62 82 SER A C 1
ATOM 635 O O . SER A 1 82 ? -14.183 -5.726 -3.132 1.00 89.62 82 SER A O 1
ATOM 637 N N . HIS A 1 83 ? -15.079 -4.026 -1.990 1.00 89.38 83 HIS A N 1
ATOM 638 C CA . HIS A 1 83 ? -15.799 -3.437 -3.115 1.00 89.38 83 HIS A CA 1
ATOM 639 C C . HIS A 1 83 ? -15.010 -2.299 -3.754 1.00 89.38 83 HIS A C 1
ATOM 641 O O . HIS A 1 83 ? -13.968 -1.874 -3.254 1.00 89.38 83 HIS A O 1
ATOM 647 N N . PHE A 1 84 ? -15.499 -1.787 -4.882 1.00 86.38 84 PHE A N 1
ATOM 648 C CA . PHE A 1 84 ? -14.873 -0.658 -5.569 1.00 86.38 84 PHE A CA 1
ATOM 649 C C . PHE A 1 84 ? -14.700 0.569 -4.657 1.00 86.38 84 PHE A C 1
ATOM 651 O O . PHE A 1 84 ? -13.668 1.225 -4.717 1.00 86.38 84 PHE A O 1
ATOM 658 N N . SER A 1 85 ? -15.663 0.820 -3.764 1.00 89.12 85 SER A N 1
ATOM 659 C CA . SER A 1 85 ? -15.643 1.932 -2.807 1.00 89.12 85 SER A CA 1
ATOM 660 C C . SER A 1 85 ? -14.789 1.692 -1.559 1.00 89.12 85 SER A C 1
ATOM 662 O O . SER A 1 85 ? -14.663 2.603 -0.746 1.00 89.12 85 SER A O 1
ATOM 664 N N . THR A 1 86 ? -14.233 0.489 -1.364 1.00 92.44 86 THR A N 1
ATOM 665 C CA . THR A 1 86 ? -13.371 0.211 -0.208 1.00 92.44 86 THR A CA 1
ATOM 666 C C . THR A 1 86 ? -12.130 1.094 -0.266 1.00 92.44 86 THR A C 1
ATOM 668 O O . THR A 1 86 ? -11.448 1.157 -1.290 1.00 92.44 86 THR A O 1
ATOM 671 N N . LYS A 1 87 ? -11.799 1.735 0.849 1.00 93.06 87 LYS A N 1
ATOM 672 C CA . LYS A 1 87 ? -10.644 2.628 0.973 1.00 93.06 87 LYS A CA 1
ATOM 673 C C . LYS A 1 87 ? -9.491 1.915 1.677 1.00 93.06 87 LYS A C 1
ATOM 675 O O . LYS A 1 87 ? -9.705 1.040 2.515 1.00 93.06 87 LYS A O 1
ATOM 680 N N . MET A 1 88 ? -8.257 2.281 1.346 1.00 94.25 88 MET A N 1
ATOM 681 C CA . MET A 1 88 ? -7.066 1.812 2.056 1.00 94.25 88 MET A CA 1
ATOM 682 C C . MET A 1 88 ? -6.512 2.916 2.951 1.00 94.25 88 MET A C 1
ATOM 684 O O . MET A 1 88 ? -6.355 4.056 2.519 1.00 94.25 88 MET A O 1
ATOM 688 N N . VAL A 1 89 ? -6.176 2.565 4.186 1.00 94.75 89 VAL A N 1
ATOM 689 C CA . VAL A 1 89 ? -5.519 3.456 5.143 1.00 94.75 89 VAL A CA 1
ATOM 690 C C . VAL A 1 89 ? -4.181 2.841 5.516 1.00 94.75 89 VAL A C 1
ATOM 692 O O . VAL A 1 89 ? -4.126 1.695 5.945 1.00 94.75 89 VAL A O 1
ATOM 695 N N . PHE A 1 90 ? -3.097 3.586 5.362 1.00 94.19 90 PHE A N 1
ATOM 696 C CA . PHE A 1 90 ? -1.757 3.150 5.723 1.00 94.19 90 PHE A CA 1
ATOM 697 C C . PHE A 1 90 ? -1.278 3.916 6.947 1.00 94.19 90 PHE A C 1
ATOM 699 O O . PHE A 1 90 ? -1.126 5.135 6.899 1.00 94.19 90 PHE A O 1
ATOM 706 N N . ILE A 1 91 ? -1.018 3.201 8.036 1.00 94.00 91 ILE A N 1
ATOM 707 C CA . ILE A 1 91 ? -0.454 3.768 9.263 1.00 94.00 91 ILE A CA 1
ATOM 708 C C . ILE A 1 91 ? 1.036 3.439 9.254 1.00 94.00 91 ILE A C 1
ATOM 710 O O . ILE A 1 91 ? 1.428 2.336 9.617 1.00 94.00 91 ILE A O 1
ATOM 714 N N . THR A 1 92 ? 1.872 4.350 8.760 1.00 92.50 92 THR A N 1
ATOM 715 C CA . THR A 1 92 ? 3.289 4.065 8.467 1.00 92.50 92 THR A CA 1
ATOM 716 C C . THR A 1 92 ? 4.178 5.297 8.649 1.00 92.50 92 THR A C 1
ATOM 718 O O . THR A 1 92 ? 3.697 6.377 8.975 1.00 92.50 92 THR A O 1
ATOM 721 N N . SER A 1 93 ? 5.493 5.177 8.476 1.00 91.31 93 SER A N 1
ATOM 722 C CA . SER A 1 93 ? 6.384 6.342 8.505 1.00 91.31 93 SER A CA 1
ATOM 723 C C . SER A 1 93 ? 6.203 7.204 7.250 1.00 91.31 93 SER A C 1
ATOM 725 O O . SER A 1 93 ? 5.905 6.701 6.165 1.00 91.31 93 SER A O 1
ATOM 727 N N . ARG A 1 94 ? 6.435 8.521 7.357 1.00 89.38 94 ARG A N 1
ATOM 728 C CA . ARG A 1 94 ? 6.297 9.453 6.213 1.00 89.38 94 ARG A CA 1
ATOM 729 C C . ARG A 1 94 ? 7.141 9.051 5.004 1.00 89.38 94 ARG A C 1
ATOM 731 O O . ARG A 1 94 ? 6.728 9.230 3.863 1.00 89.38 94 ARG A O 1
ATOM 738 N N . GLN A 1 95 ? 8.299 8.452 5.259 1.00 88.81 95 GLN A N 1
ATOM 739 C CA . GLN A 1 95 ? 9.212 7.945 4.236 1.00 88.81 95 GLN A CA 1
ATOM 740 C C . GLN A 1 95 ? 8.606 6.814 3.385 1.00 88.81 95 GLN A C 1
ATOM 742 O O . GLN A 1 95 ? 9.082 6.556 2.284 1.00 88.81 95 GLN A O 1
ATOM 747 N N . ARG A 1 96 ? 7.559 6.136 3.872 1.00 90.00 96 ARG A N 1
ATOM 748 C CA . ARG A 1 96 ? 6.866 5.038 3.180 1.00 90.00 96 ARG A CA 1
ATOM 749 C C . ARG A 1 96 ? 5.544 5.462 2.538 1.00 90.00 96 ARG A C 1
ATOM 751 O O . ARG A 1 96 ? 4.857 4.624 1.952 1.00 90.00 96 ARG A O 1
ATOM 758 N N . PHE A 1 97 ? 5.181 6.744 2.591 1.00 90.81 97 PHE A N 1
ATOM 759 C CA . PHE A 1 97 ? 3.930 7.231 2.000 1.00 90.81 97 PHE A CA 1
ATOM 760 C C . PHE A 1 97 ? 3.896 6.986 0.491 1.00 90.81 97 PHE A C 1
ATOM 762 O O . PHE A 1 97 ? 2.930 6.420 -0.009 1.00 90.81 97 PHE A O 1
ATOM 769 N N . SER A 1 98 ? 4.969 7.313 -0.235 1.00 90.50 98 SER A N 1
ATOM 770 C CA . SER A 1 98 ? 5.063 7.077 -1.684 1.00 90.50 98 SER A CA 1
ATOM 771 C C . SER A 1 98 ? 4.800 5.616 -2.057 1.00 90.50 98 SER A C 1
ATOM 773 O O . SER A 1 98 ? 4.047 5.332 -2.988 1.00 90.50 98 SER A O 1
ATOM 775 N N . LEU A 1 99 ? 5.394 4.686 -1.304 1.00 92.06 99 LEU A N 1
ATOM 776 C CA . LEU A 1 99 ? 5.201 3.251 -1.493 1.00 92.06 99 LEU A CA 1
ATOM 777 C C . LEU A 1 99 ? 3.765 2.826 -1.164 1.00 92.06 99 LEU A C 1
ATOM 779 O O . LEU A 1 99 ? 3.183 2.047 -1.908 1.00 92.06 99 LEU A O 1
ATOM 783 N N . SER A 1 100 ? 3.166 3.384 -0.114 1.00 92.38 100 SER A N 1
ATOM 784 C CA . SER A 1 100 ? 1.765 3.140 0.265 1.00 92.38 100 SER A CA 1
ATOM 785 C C . SER A 1 100 ? 0.791 3.558 -0.843 1.00 92.38 100 SER A C 1
ATOM 787 O O . SER A 1 100 ? -0.064 2.775 -1.258 1.00 92.38 100 SER A O 1
ATOM 789 N N . TYR A 1 101 ? 0.983 4.756 -1.406 1.00 91.31 101 TYR A N 1
ATOM 790 C CA . TYR A 1 101 ? 0.221 5.224 -2.567 1.00 91.31 101 TYR A CA 1
ATOM 791 C C . TYR A 1 101 ? 0.465 4.370 -3.812 1.00 91.31 101 TYR A C 1
ATOM 793 O O . TYR A 1 101 ? -0.441 4.144 -4.610 1.00 91.31 101 TYR A O 1
ATOM 801 N N . PHE A 1 102 ? 1.685 3.875 -4.003 1.00 92.88 102 PHE A N 1
ATOM 802 C CA . PHE A 1 102 ? 1.957 2.957 -5.098 1.00 92.88 102 PHE A CA 1
ATOM 803 C C . PHE A 1 102 ? 1.226 1.622 -4.915 1.00 92.88 102 PHE A C 1
ATOM 805 O O . PHE A 1 102 ? 0.613 1.146 -5.865 1.00 92.88 102 PHE A O 1
ATOM 812 N N . ILE A 1 103 ? 1.207 1.052 -3.708 1.00 93.50 103 ILE A N 1
ATOM 813 C CA . ILE A 1 103 ? 0.465 -0.180 -3.403 1.00 93.50 103 ILE A CA 1
ATOM 814 C C . ILE A 1 103 ? -1.032 0.012 -3.653 1.00 93.50 103 ILE A C 1
ATOM 816 O O . ILE A 1 103 ? -1.637 -0.810 -4.337 1.00 93.50 103 ILE A O 1
ATOM 820 N N . SER A 1 104 ? -1.635 1.102 -3.173 1.00 92.19 104 SER A N 1
ATOM 821 C CA . SER A 1 104 ? -3.063 1.362 -3.401 1.00 92.19 104 SER A CA 1
ATOM 822 C C . SER A 1 104 ? -3.415 1.519 -4.881 1.00 92.19 104 SER A C 1
ATOM 824 O O . SER A 1 104 ? -4.465 1.044 -5.313 1.00 92.19 104 SER A O 1
ATOM 826 N N . ILE A 1 105 ? -2.508 2.084 -5.685 1.00 91.38 105 ILE A N 1
ATOM 827 C CA . ILE A 1 105 ? -2.621 2.113 -7.146 1.00 91.38 105 ILE A CA 1
ATOM 828 C C . ILE A 1 105 ? -2.672 0.696 -7.733 1.00 91.38 105 ILE A C 1
ATOM 830 O O . ILE A 1 105 ? -3.487 0.452 -8.625 1.00 91.38 105 ILE A O 1
ATOM 834 N N . LEU A 1 106 ? -1.826 -0.231 -7.265 1.00 93.00 106 LEU A N 1
ATOM 835 C CA . LEU A 1 106 ? -1.864 -1.632 -7.712 1.00 93.00 106 LEU A CA 1
ATOM 836 C C . LEU A 1 106 ? -3.197 -2.286 -7.327 1.00 93.00 106 LEU A C 1
ATOM 838 O O . LEU A 1 106 ? -3.820 -2.948 -8.153 1.00 93.00 106 LEU A O 1
ATOM 842 N N . CYS A 1 107 ? -3.680 -2.000 -6.117 1.00 93.19 107 CYS A N 1
ATOM 843 C CA . CYS A 1 107 ? -4.960 -2.476 -5.596 1.00 93.19 107 CYS A CA 1
ATOM 844 C C . CYS A 1 107 ? -6.190 -1.775 -6.207 1.00 93.19 107 CYS A C 1
ATOM 846 O O . CYS A 1 107 ? -7.318 -2.201 -5.953 1.00 93.19 107 CYS A O 1
ATOM 848 N N . ARG A 1 108 ? -5.993 -0.698 -6.984 1.00 92.25 108 ARG A N 1
ATOM 849 C CA . ARG A 1 108 ? -7.044 0.186 -7.523 1.00 92.25 108 ARG A CA 1
ATOM 850 C C . ARG A 1 108 ? -7.977 0.746 -6.443 1.00 92.25 108 ARG A C 1
ATOM 852 O O . ARG A 1 108 ? -9.191 0.772 -6.634 1.00 92.25 108 ARG A O 1
ATOM 859 N N . LYS A 1 109 ? -7.414 1.169 -5.310 1.00 92.12 109 LYS A N 1
ATOM 860 C CA . LYS A 1 109 ? -8.160 1.744 -4.182 1.00 92.12 109 LYS A CA 1
ATOM 861 C C . LYS A 1 109 ? -7.751 3.187 -3.926 1.00 92.12 109 LYS A C 1
ATOM 863 O O . LYS A 1 109 ? -6.602 3.564 -4.154 1.00 92.12 109 LYS A O 1
ATOM 868 N N . GLU A 1 110 ? -8.686 3.969 -3.400 1.00 90.81 110 GLU A N 1
ATOM 869 C CA . GLU A 1 110 ? -8.355 5.245 -2.770 1.00 90.81 110 GLU A CA 1
ATOM 870 C C . GLU A 1 110 ? -7.516 4.999 -1.508 1.00 90.81 110 GLU A C 1
ATOM 872 O O . GLU A 1 110 ? -7.624 3.950 -0.866 1.00 90.81 110 GLU A O 1
ATOM 877 N N . CYS A 1 111 ? -6.644 5.948 -1.177 1.00 90.75 111 CYS A N 1
ATOM 878 C CA . CYS A 1 111 ? -5.575 5.760 -0.214 1.00 90.75 111 CYS A CA 1
ATOM 879 C C . CYS A 1 111 ? -5.433 6.958 0.715 1.00 90.75 111 CYS A C 1
ATOM 881 O O . CYS A 1 111 ? -5.331 8.088 0.247 1.00 90.75 111 CYS A O 1
ATOM 883 N N . TYR A 1 112 ? -5.294 6.679 2.007 1.00 91.75 112 TYR A N 1
ATOM 884 C CA . TYR A 1 112 ? -4.977 7.653 3.045 1.00 91.75 112 TYR A CA 1
ATOM 885 C C . TYR A 1 112 ? -3.733 7.186 3.789 1.00 91.75 112 TYR A C 1
ATOM 887 O O . TYR A 1 112 ? -3.599 6.000 4.079 1.00 91.75 112 TYR A O 1
ATOM 895 N N . CYS A 1 113 ? -2.815 8.098 4.097 1.00 91.44 113 CYS A N 1
ATOM 896 C CA . CYS A 1 113 ? -1.623 7.782 4.882 1.00 91.44 113 CYS A CA 1
ATOM 897 C C . CYS A 1 113 ? -1.616 8.582 6.182 1.00 91.44 113 CYS A C 1
ATOM 899 O O . CYS A 1 113 ? -1.833 9.793 6.172 1.00 91.44 113 CYS A O 1
ATOM 901 N N . ILE A 1 114 ? -1.313 7.910 7.288 1.00 91.88 114 ILE A N 1
ATOM 902 C CA . ILE A 1 114 ? -1.158 8.499 8.617 1.00 91.88 114 ILE A CA 1
ATOM 903 C C . ILE A 1 114 ? 0.237 8.182 9.106 1.00 91.88 114 ILE A C 1
ATOM 905 O O . ILE A 1 114 ? 0.704 7.046 9.010 1.00 91.88 114 ILE A O 1
ATOM 909 N N . ALA A 1 115 ? 0.907 9.213 9.608 1.00 91.25 115 ALA A N 1
ATOM 910 C CA . ALA A 1 115 ? 2.276 9.079 10.044 1.00 91.25 115 ALA A CA 1
ATOM 911 C C . ALA A 1 115 ? 2.334 8.561 11.485 1.00 91.25 115 ALA A C 1
ATOM 913 O O . ALA A 1 115 ? 1.689 9.126 12.365 1.00 91.25 115 ALA A O 1
ATOM 914 N N . ILE A 1 116 ? 3.130 7.519 11.718 1.00 90.88 116 ILE A N 1
ATOM 915 C CA . ILE A 1 116 ? 3.345 6.931 13.054 1.00 90.88 116 ILE A CA 1
ATOM 916 C C . ILE A 1 116 ? 4.202 7.801 13.984 1.00 90.88 116 ILE A C 1
ATOM 918 O O . ILE A 1 116 ? 4.295 7.519 15.169 1.00 90.88 116 ILE A O 1
ATOM 922 N N . ASP A 1 117 ? 4.847 8.843 13.456 1.00 89.06 117 ASP A N 1
ATOM 923 C CA . ASP A 1 117 ? 5.697 9.775 14.207 1.00 89.06 117 ASP A CA 1
ATOM 924 C C . ASP A 1 117 ? 4.897 10.904 14.889 1.00 89.06 117 ASP A C 1
ATOM 926 O O . ASP A 1 117 ? 5.462 11.917 15.298 1.00 89.06 117 ASP A O 1
ATOM 930 N N . GLN A 1 118 ? 3.574 10.758 14.984 1.00 90.12 118 GLN A N 1
ATOM 931 C CA . GLN A 1 118 ? 2.656 11.738 15.563 1.00 90.12 118 GLN A CA 1
ATOM 932 C C . GLN A 1 118 ? 2.067 11.224 16.881 1.00 90.12 118 GLN A C 1
ATOM 934 O O . GLN A 1 118 ? 2.059 10.024 17.142 1.00 90.12 118 GLN A O 1
ATOM 939 N N . SER A 1 119 ? 1.548 12.133 17.714 1.00 91.56 119 SER A N 1
ATOM 940 C CA . SER A 1 119 ? 0.806 11.739 18.915 1.00 91.56 119 SER A CA 1
ATOM 941 C C . SER A 1 119 ? -0.477 10.989 18.547 1.00 91.56 119 SER A C 1
ATOM 943 O O . SER A 1 119 ? -1.073 11.238 17.497 1.00 91.56 119 SER A O 1
ATOM 945 N N . VAL A 1 120 ? -0.935 10.114 19.446 1.00 90.44 120 VAL A N 1
ATOM 946 C CA . VAL A 1 120 ? -2.197 9.367 19.295 1.00 90.44 120 VAL A CA 1
ATOM 947 C C . VAL A 1 120 ? -3.369 10.314 19.029 1.00 90.44 120 VAL A C 1
ATOM 949 O O . VAL A 1 120 ? -4.127 10.096 18.092 1.00 90.44 120 VAL A O 1
ATOM 952 N N . GLU A 1 121 ? -3.465 11.416 19.776 1.00 90.94 121 GLU A N 1
ATOM 953 C CA . GLU A 1 121 ? -4.485 12.453 19.575 1.00 90.94 121 GLU A CA 1
ATOM 954 C C . GLU A 1 121 ? -4.476 13.004 18.141 1.00 90.94 121 GLU A C 1
ATOM 956 O O . GLU A 1 121 ? -5.511 13.071 17.480 1.00 90.94 121 GLU A O 1
ATOM 961 N N . LYS A 1 122 ? -3.295 13.324 17.604 1.00 91.00 122 LYS A N 1
ATOM 962 C CA . LYS A 1 122 ? -3.173 13.837 16.238 1.00 91.00 122 LYS A CA 1
ATOM 963 C C . LYS A 1 122 ? -3.504 12.775 15.187 1.00 91.00 122 LYS A C 1
ATOM 965 O O . LYS A 1 122 ? -4.076 13.103 14.146 1.00 91.00 122 LYS A O 1
ATOM 970 N N . MET A 1 123 ? -3.176 11.509 15.449 1.00 91.69 123 MET A N 1
ATOM 971 C CA . MET A 1 123 ? -3.581 10.392 14.591 1.00 91.69 123 MET A CA 1
ATOM 972 C C . MET A 1 123 ? -5.106 10.238 14.566 1.00 91.69 123 MET A C 1
ATOM 974 O O . MET A 1 123 ? -5.658 10.077 13.481 1.00 91.69 123 MET A O 1
ATOM 978 N N . ILE A 1 124 ? -5.780 10.352 15.716 1.00 91.12 124 ILE A N 1
ATOM 979 C CA . ILE A 1 124 ? -7.249 10.325 15.827 1.00 91.12 124 ILE A CA 1
ATOM 980 C C . ILE A 1 124 ? -7.863 11.469 15.018 1.00 91.12 124 ILE A C 1
ATOM 982 O O . ILE A 1 124 ? -8.670 11.208 14.130 1.00 91.12 124 ILE A O 1
ATOM 986 N N . LEU A 1 125 ? -7.399 12.707 15.225 1.00 88.81 125 LEU A N 1
ATOM 987 C CA . LEU A 1 125 ? -7.863 13.881 14.471 1.00 88.81 125 LEU A CA 1
ATOM 988 C C . LEU A 1 125 ? -7.658 13.742 12.954 1.00 88.81 125 LEU A C 1
ATOM 990 O O . LEU A 1 125 ? -8.408 14.309 12.167 1.00 88.81 125 LEU A O 1
ATOM 994 N N . THR A 1 126 ? -6.639 12.991 12.528 1.00 88.38 126 THR A N 1
ATOM 995 C CA . THR A 1 126 ? -6.379 12.720 11.105 1.00 88.38 126 THR A CA 1
ATOM 996 C C . THR A 1 126 ? -7.242 11.575 10.564 1.00 88.38 126 THR A C 1
ATOM 998 O O . THR A 1 126 ? -7.606 11.586 9.390 1.00 88.38 126 THR A O 1
ATOM 1001 N N . LEU A 1 127 ? -7.563 10.576 11.392 1.00 89.50 127 LEU A 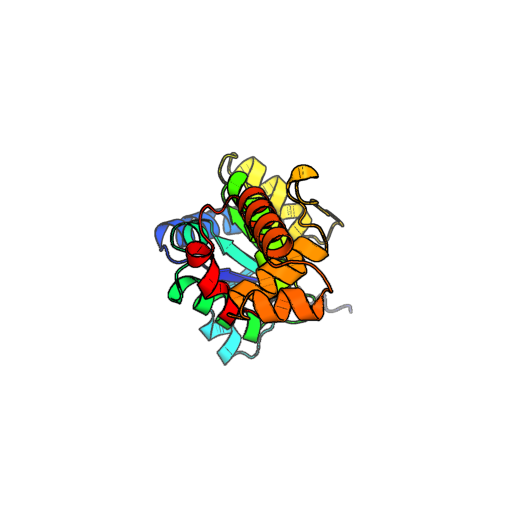N 1
ATOM 1002 C CA . LEU A 1 127 ? -8.387 9.418 11.029 1.00 89.50 127 LEU A CA 1
ATOM 1003 C C . LEU A 1 127 ? -9.878 9.749 10.980 1.00 89.50 127 LEU A C 1
ATOM 1005 O O . LEU A 1 127 ? -10.591 9.228 10.127 1.00 89.50 127 LEU A O 1
ATOM 1009 N N . GLU A 1 128 ? -10.360 10.601 11.877 1.00 89.69 128 GLU A N 1
ATOM 1010 C CA . GLU A 1 128 ? -11.782 10.920 12.004 1.00 89.69 128 GLU A CA 1
ATOM 1011 C C . GLU A 1 128 ? -12.414 11.426 10.692 1.00 89.69 128 GLU A C 1
ATOM 1013 O O . GLU A 1 128 ? -13.445 10.877 10.280 1.00 89.69 128 GLU A O 1
ATOM 1018 N N . PRO A 1 129 ? -11.792 12.353 9.938 1.00 87.12 129 PRO A N 1
ATOM 1019 C CA . PRO A 1 129 ? -12.322 12.770 8.644 1.00 87.12 129 PRO A CA 1
ATOM 1020 C C . PRO A 1 129 ? -12.394 11.631 7.612 1.00 87.12 129 PRO A C 1
ATOM 1022 O O . PRO A 1 129 ? -13.338 11.543 6.825 1.00 87.12 129 PRO A O 1
ATOM 1025 N N . VAL A 1 130 ? -11.429 10.702 7.654 1.00 88.00 130 VAL A N 1
ATOM 1026 C CA . VAL A 1 130 ? -11.361 9.548 6.740 1.00 88.00 130 VAL A CA 1
ATOM 1027 C C . VAL A 1 130 ? -12.572 8.632 6.927 1.00 88.00 130 VAL A C 1
ATOM 1029 O O . VAL A 1 130 ? -13.163 8.179 5.945 1.00 88.00 130 VAL A O 1
ATOM 1032 N N . PHE A 1 131 ? -12.977 8.392 8.177 1.00 87.50 131 PHE A N 1
ATOM 1033 C CA . PHE A 1 131 ? -14.121 7.535 8.506 1.00 87.50 131 PHE A CA 1
ATOM 1034 C C . PHE A 1 131 ? -15.477 8.233 8.408 1.00 87.50 131 PHE A C 1
ATOM 1036 O O . PHE A 1 131 ? -16.490 7.572 8.171 1.00 87.50 131 PHE A O 1
ATOM 1043 N N . THR A 1 132 ? -15.514 9.557 8.545 1.00 83.56 132 THR A N 1
ATOM 1044 C CA . THR A 1 132 ? -16.748 10.348 8.408 1.00 83.56 132 THR A CA 1
ATOM 1045 C C . THR A 1 132 ? -17.079 10.714 6.960 1.00 83.56 132 THR A C 1
ATOM 1047 O O . THR A 1 132 ? -18.132 11.295 6.716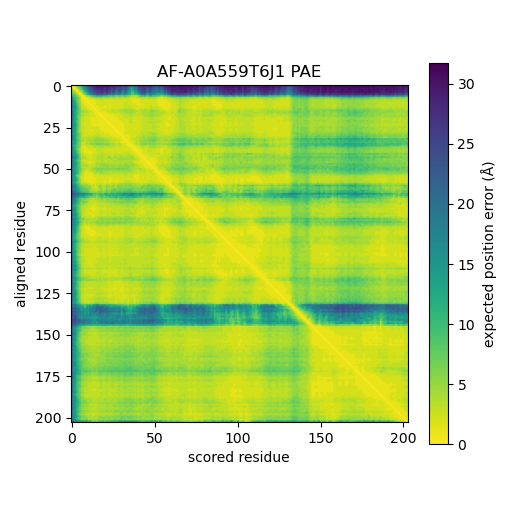 1.00 83.56 132 THR A O 1
ATOM 1050 N N . GLN A 1 133 ? -16.239 10.315 5.993 1.00 69.56 133 GLN A N 1
ATOM 1051 C CA . GLN A 1 133 ? -16.391 10.625 4.563 1.00 69.56 133 GLN A CA 1
ATOM 1052 C C . GLN A 1 133 ? -16.419 12.129 4.263 1.00 69.56 133 GLN A C 1
ATOM 1054 O O . GLN A 1 133 ? -16.988 12.547 3.257 1.00 69.56 133 GLN A O 1
ATOM 1059 N N . SER A 1 134 ? -15.788 12.949 5.103 1.00 61.44 134 SER A N 1
ATOM 1060 C CA . SER A 1 1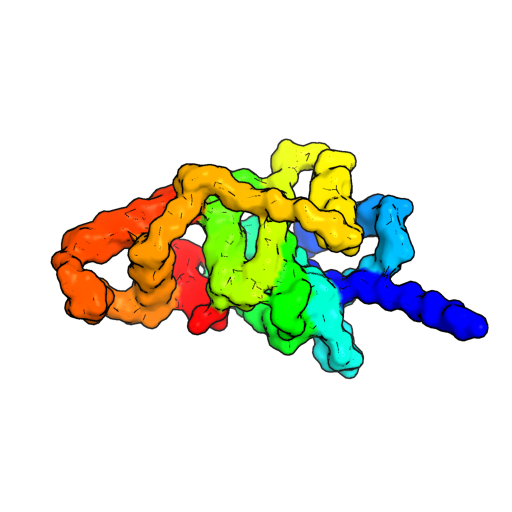34 ? -15.431 14.295 4.666 1.00 61.44 134 SER A CA 1
ATOM 1061 C C . SER A 1 134 ? -14.379 14.148 3.559 1.00 61.44 134 SER A C 1
ATOM 1063 O O . SER A 1 134 ? -13.486 13.306 3.676 1.00 61.44 134 SER A O 1
ATOM 1065 N N . ASP A 1 135 ? -14.516 14.888 2.454 1.00 55.56 135 ASP A N 1
ATOM 1066 C CA . ASP A 1 135 ? -13.600 14.843 1.302 1.00 55.56 135 ASP A CA 1
ATOM 1067 C C . ASP A 1 135 ? -12.191 15.318 1.708 1.00 55.56 135 ASP A C 1
ATOM 1069 O O . ASP A 1 135 ? -11.773 16.442 1.438 1.00 55.56 135 ASP A O 1
ATOM 1073 N N . VAL A 1 136 ? -11.438 14.465 2.400 1.00 57.38 136 VAL A N 1
ATOM 1074 C CA . VAL A 1 136 ? -10.078 14.749 2.857 1.00 57.38 136 VAL A CA 1
ATOM 1075 C C . VAL A 1 136 ? -9.106 14.034 1.943 1.00 57.38 136 VAL A C 1
ATOM 1077 O O . VAL A 1 136 ? -8.543 12.991 2.264 1.00 57.38 136 VAL A O 1
ATOM 1080 N N . PHE A 1 137 ? -8.892 14.606 0.764 1.00 57.19 137 PHE A N 1
ATOM 1081 C CA . PHE A 1 137 ? -7.817 14.152 -0.101 1.00 57.19 137 PHE A CA 1
ATOM 1082 C C . PHE A 1 137 ? -6.477 14.630 0.468 1.00 57.19 137 PHE A C 1
ATOM 1084 O O . PHE A 1 137 ? -6.145 15.811 0.385 1.00 57.19 137 PHE A O 1
ATOM 1091 N N . ASN A 1 138 ? -5.691 13.709 1.028 1.00 62.56 138 ASN A N 1
ATOM 1092 C CA . ASN A 1 138 ? -4.284 13.949 1.339 1.00 62.56 138 ASN A CA 1
ATOM 1093 C C . ASN A 1 138 ? -3.443 13.469 0.150 1.00 62.56 138 ASN A C 1
ATOM 1095 O O . ASN A 1 138 ? -3.132 12.281 0.078 1.00 62.56 138 ASN A O 1
ATOM 1099 N N . PRO A 1 139 ? -3.076 14.335 -0.814 1.00 60.75 139 PRO A N 1
ATOM 1100 C CA . PRO A 1 139 ? -2.195 13.917 -1.890 1.00 60.75 139 PRO A CA 1
ATOM 1101 C C . PRO A 1 139 ? -0.839 13.460 -1.334 1.00 60.75 139 PRO A C 1
ATOM 1103 O O . PRO A 1 139 ? -0.376 13.964 -0.303 1.00 60.75 139 PRO A O 1
ATOM 1106 N N . PRO A 1 140 ? -0.142 12.557 -2.043 1.00 61.91 140 PRO A N 1
ATOM 1107 C CA . PRO A 1 140 ? 1.279 12.343 -1.821 1.00 61.91 140 PRO A CA 1
ATOM 1108 C C . PRO A 1 140 ? 2.045 13.678 -1.852 1.00 61.91 140 PRO A C 1
ATOM 1110 O O . PRO A 1 140 ? 1.635 14.616 -2.543 1.00 61.91 140 PRO A O 1
ATOM 1113 N N . PRO A 1 141 ? 3.200 13.775 -1.171 1.00 65.25 141 PRO A N 1
ATOM 1114 C CA . PRO A 1 141 ? 4.095 14.911 -1.359 1.00 65.25 141 PRO A CA 1
ATOM 1115 C C . PRO A 1 141 ? 4.397 15.091 -2.855 1.00 65.25 141 PRO A C 1
ATOM 1117 O O . PRO A 1 141 ? 4.658 14.105 -3.544 1.00 65.25 141 PRO A O 1
ATOM 1120 N N . ARG A 1 142 ? 4.426 16.329 -3.372 1.00 63.44 142 ARG A N 1
ATOM 1121 C CA . ARG A 1 142 ? 4.598 16.583 -4.823 1.00 63.44 142 ARG A CA 1
ATOM 1122 C C . ARG A 1 142 ? 5.808 15.858 -5.441 1.00 63.44 142 ARG A C 1
ATOM 1124 O O . ARG A 1 142 ? 5.750 15.411 -6.582 1.00 63.44 142 ARG A O 1
ATOM 1131 N N . ASN A 1 143 ? 6.874 15.674 -4.662 1.00 61.88 143 ASN A N 1
ATOM 1132 C CA . ASN A 1 143 ? 8.124 15.047 -5.103 1.00 61.88 143 ASN A CA 1
ATOM 1133 C C . ASN A 1 143 ? 8.097 13.504 -5.066 1.00 61.88 143 ASN A C 1
ATOM 1135 O O . ASN A 1 143 ? 9.007 12.860 -5.583 1.00 61.88 143 ASN A O 1
ATOM 1139 N N . ALA A 1 144 ? 7.058 12.909 -4.477 1.00 68.56 144 ALA A N 1
ATOM 1140 C CA . ALA A 1 144 ? 6.851 11.466 -4.370 1.00 68.56 144 ALA A CA 1
ATOM 1141 C C . ALA A 1 144 ? 6.083 10.868 -5.562 1.00 68.56 144 ALA A C 1
ATOM 1143 O O . ALA A 1 144 ? 5.958 9.647 -5.670 1.00 68.56 144 ALA A O 1
ATOM 1144 N N . HIS A 1 145 ? 5.553 11.703 -6.461 1.00 82.56 145 HIS A N 1
ATOM 1145 C CA . HIS A 1 145 ? 4.752 11.218 -7.577 1.00 82.56 145 HIS A CA 1
ATOM 1146 C C . HIS A 1 145 ? 5.614 10.570 -8.658 1.00 82.56 145 HIS A C 1
ATOM 1148 O O . HIS A 1 145 ? 6.481 11.194 -9.286 1.00 82.56 145 HIS A O 1
ATOM 1154 N N . LEU A 1 146 ? 5.319 9.298 -8.913 1.00 89.94 146 LEU A N 1
ATOM 1155 C CA . LEU A 1 146 ? 5.770 8.624 -10.117 1.00 89.94 146 LEU A CA 1
ATOM 1156 C C . LEU A 1 146 ? 5.131 9.292 -11.331 1.00 89.94 146 LEU A C 1
ATOM 1158 O O . LEU A 1 146 ? 3.918 9.502 -11.370 1.00 89.94 146 LEU A O 1
ATOM 1162 N N . THR A 1 147 ? 5.940 9.578 -12.346 1.00 92.31 147 THR A N 1
ATOM 1163 C CA . THR A 1 147 ? 5.399 9.896 -13.668 1.00 92.31 147 THR A CA 1
ATOM 1164 C C . THR A 1 147 ? 4.657 8.679 -14.218 1.00 92.31 147 THR A C 1
ATOM 1166 O O . THR A 1 147 ? 4.927 7.540 -13.822 1.00 92.31 147 THR A O 1
ATOM 1169 N N . THR A 1 148 ? 3.757 8.891 -15.179 1.00 92.44 148 THR A N 1
ATOM 1170 C CA . THR A 1 148 ? 3.066 7.792 -15.869 1.00 92.44 148 THR A CA 1
ATOM 1171 C C . THR A 1 148 ? 4.052 6.746 -16.387 1.00 92.44 148 THR A C 1
ATOM 1173 O O . THR A 1 148 ? 3.863 5.555 -16.154 1.00 92.44 148 THR A O 1
ATOM 1176 N N . ARG A 1 149 ? 5.164 7.185 -16.993 1.00 94.81 149 ARG A N 1
ATOM 1177 C CA . ARG A 1 149 ? 6.179 6.281 -17.542 1.00 94.81 149 ARG A CA 1
ATOM 1178 C C . ARG A 1 149 ? 6.961 5.535 -16.460 1.00 94.81 149 ARG A C 1
ATOM 1180 O O . ARG A 1 149 ? 7.189 4.336 -16.597 1.00 94.81 149 ARG A O 1
ATOM 1187 N N . GLU A 1 150 ? 7.341 6.207 -15.374 1.00 95.81 150 GLU A N 1
ATOM 1188 C CA . GLU A 1 150 ? 7.982 5.554 -14.221 1.00 95.81 150 GLU A CA 1
ATOM 1189 C C . GLU A 1 150 ? 7.074 4.477 -13.620 1.00 95.81 150 GLU A C 1
ATOM 1191 O O . GLU A 1 150 ? 7.530 3.362 -13.372 1.00 95.81 150 GLU A O 1
ATOM 1196 N N . LYS A 1 151 ? 5.782 4.789 -13.452 1.00 94.81 151 LYS A N 1
ATOM 1197 C CA . LYS A 1 151 ? 4.758 3.863 -12.958 1.00 94.81 151 LYS A CA 1
ATOM 1198 C C . LYS A 1 151 ? 4.597 2.651 -13.879 1.00 94.81 151 LYS A C 1
ATOM 1200 O O . LYS A 1 151 ? 4.621 1.516 -13.416 1.00 94.81 151 LYS A O 1
ATOM 1205 N N . GLU A 1 152 ? 4.458 2.871 -15.180 1.00 95.38 152 GLU A N 1
ATOM 1206 C CA . GLU A 1 152 ? 4.339 1.801 -16.175 1.00 95.38 152 GLU A CA 1
ATOM 1207 C C . GLU A 1 152 ? 5.557 0.870 -16.195 1.00 95.38 152 GLU A C 1
ATOM 1209 O O . GLU A 1 152 ? 5.411 -0.355 -16.245 1.00 95.38 152 GLU A O 1
ATOM 1214 N N . ILE A 1 153 ? 6.761 1.445 -16.144 1.00 96.81 153 ILE A N 1
ATOM 1215 C CA . ILE A 1 153 ? 8.013 0.687 -16.162 1.00 96.81 153 ILE A CA 1
ATOM 1216 C C . ILE A 1 153 ? 8.176 -0.108 -14.872 1.00 96.81 153 ILE A C 1
ATOM 1218 O O . ILE A 1 153 ? 8.449 -1.304 -14.944 1.00 96.81 153 ILE A O 1
ATOM 1222 N N . ILE A 1 154 ? 7.983 0.511 -13.702 1.00 96.69 154 ILE A N 1
ATOM 1223 C CA . ILE A 1 154 ? 8.171 -0.193 -12.430 1.00 96.69 154 ILE A CA 1
ATOM 1224 C C . ILE A 1 154 ? 7.148 -1.326 -12.264 1.00 96.69 154 ILE A C 1
ATOM 1226 O O . ILE A 1 154 ? 7.528 -2.419 -11.855 1.00 96.69 154 ILE A O 1
ATOM 1230 N N . ILE A 1 155 ? 5.892 -1.129 -12.692 1.00 95.94 155 ILE A N 1
ATOM 1231 C CA . ILE A 1 155 ? 4.876 -2.194 -12.717 1.00 95.94 155 ILE A CA 1
ATOM 1232 C C . ILE A 1 155 ? 5.300 -3.327 -13.658 1.00 95.94 155 ILE A C 1
ATOM 1234 O O . ILE A 1 155 ? 5.226 -4.494 -13.281 1.00 95.94 155 ILE A O 1
ATOM 1238 N N . GLY A 1 156 ? 5.770 -3.007 -14.869 1.00 96.88 156 GLY A N 1
ATOM 1239 C CA . GLY A 1 156 ? 6.253 -4.015 -15.816 1.00 96.88 156 GLY A CA 1
ATOM 1240 C C . GLY A 1 156 ? 7.416 -4.840 -15.258 1.00 96.88 156 GLY A C 1
ATOM 1241 O O . GLY A 1 156 ? 7.428 -6.061 -15.390 1.00 96.88 156 GLY A O 1
ATOM 1242 N N . LEU A 1 157 ? 8.363 -4.186 -14.585 1.00 96.38 157 LEU A N 1
ATOM 1243 C CA . LEU A 1 157 ? 9.518 -4.844 -13.974 1.00 96.38 157 LEU A CA 1
ATOM 1244 C C . LEU A 1 157 ? 9.133 -5.726 -12.779 1.00 96.38 157 LEU A C 1
ATOM 1246 O O . LEU A 1 157 ? 9.650 -6.834 -12.662 1.00 96.38 157 LEU A O 1
ATOM 1250 N N . ILE A 1 158 ? 8.202 -5.282 -11.930 1.00 95.06 158 ILE A N 1
ATOM 1251 C CA . ILE A 1 158 ? 7.650 -6.096 -10.834 1.00 95.06 158 ILE A CA 1
ATOM 1252 C C . ILE A 1 158 ? 6.932 -7.334 -11.399 1.00 95.06 158 ILE A C 1
ATOM 1254 O O . ILE A 1 158 ? 7.118 -8.438 -10.896 1.00 95.06 158 ILE A O 1
ATOM 1258 N N . LYS A 1 159 ? 6.215 -7.192 -12.524 1.00 94.31 159 LYS A N 1
ATOM 1259 C CA . LYS A 1 159 ? 5.638 -8.308 -13.304 1.00 94.31 159 LYS A CA 1
ATOM 1260 C C . LYS A 1 159 ? 6.674 -9.169 -14.043 1.00 94.31 159 LYS A C 1
ATOM 1262 O O . LYS A 1 159 ? 6.298 -10.008 -14.855 1.00 94.31 159 LYS A O 1
ATOM 1267 N N . GLN A 1 160 ? 7.966 -8.966 -13.786 1.00 94.19 160 GLN A N 1
ATOM 1268 C CA . GLN A 1 160 ? 9.081 -9.704 -14.386 1.00 94.19 160 GLN A CA 1
ATOM 1269 C C . GLN A 1 160 ? 9.175 -9.575 -15.919 1.00 94.19 160 GLN A C 1
ATOM 1271 O O . GLN A 1 160 ? 9.789 -10.405 -16.593 1.00 94.19 160 GLN A O 1
ATOM 1276 N N . VAL A 1 161 ? 8.621 -8.504 -16.499 1.00 96.12 161 VAL A N 1
ATOM 1277 C CA . VAL A 1 161 ? 8.810 -8.201 -17.923 1.00 96.12 161 VAL A CA 1
ATOM 1278 C C . VAL A 1 161 ? 10.258 -7.766 -18.148 1.00 96.12 161 VAL A C 1
ATOM 1280 O O . VAL A 1 161 ? 10.731 -6.800 -17.546 1.00 96.12 161 VAL A O 1
ATOM 1283 N N . LYS A 1 162 ? 10.976 -8.457 -19.045 1.00 95.06 162 LYS A N 1
ATOM 1284 C CA . LYS A 1 162 ? 12.385 -8.136 -19.329 1.00 95.06 162 LYS A CA 1
ATOM 1285 C C . LYS A 1 162 ? 12.524 -6.709 -19.899 1.00 95.06 162 LYS A C 1
ATOM 1287 O O . LYS A 1 162 ? 11.723 -6.331 -20.761 1.00 95.06 162 LYS A O 1
ATOM 1292 N N . PRO A 1 163 ? 13.574 -5.945 -19.528 1.00 95.69 163 PRO A N 1
ATOM 1293 C CA . PRO A 1 163 ? 13.782 -4.570 -19.997 1.00 95.69 163 PRO A CA 1
ATOM 1294 C C . PRO A 1 163 ? 13.753 -4.401 -21.519 1.00 95.69 163 PRO A C 1
ATOM 1296 O O . PRO A 1 163 ? 13.248 -3.395 -22.008 1.00 95.69 163 PRO A O 1
ATOM 1299 N N . ILE A 1 164 ? 14.227 -5.397 -22.276 1.00 96.94 164 ILE A N 1
ATOM 1300 C CA . ILE A 1 164 ? 14.199 -5.377 -23.744 1.00 96.94 164 ILE A CA 1
ATOM 1301 C C . ILE A 1 164 ? 12.775 -5.293 -24.314 1.00 96.94 164 ILE A C 1
ATOM 1303 O O . ILE A 1 164 ? 12.553 -4.612 -25.311 1.00 96.94 164 ILE A O 1
ATOM 1307 N N . TYR A 1 165 ? 11.792 -5.928 -23.670 1.00 97.62 165 TYR A N 1
ATOM 1308 C CA . TYR A 1 165 ? 10.398 -5.858 -24.109 1.00 97.62 165 TYR A CA 1
ATOM 1309 C C . TYR A 1 165 ? 9.759 -4.519 -23.743 1.00 97.62 165 TYR A C 1
ATOM 1311 O O . TYR A 1 165 ? 8.997 -3.979 -24.538 1.00 97.62 165 TYR A O 1
ATOM 1319 N N . LEU A 1 166 ? 10.101 -3.948 -22.584 1.00 97.12 166 LEU A N 1
ATOM 1320 C CA . LEU A 1 166 ? 9.650 -2.605 -22.201 1.00 97.12 166 LEU A CA 1
ATOM 1321 C C . LEU A 1 166 ? 10.249 -1.535 -23.125 1.00 97.12 166 LEU A C 1
ATOM 1323 O O . LEU A 1 166 ? 9.538 -0.642 -23.570 1.00 97.12 166 LEU A O 1
ATOM 1327 N N . SER A 1 167 ? 11.532 -1.672 -23.465 1.00 96.75 167 SER A N 1
ATOM 1328 C CA . SER A 1 167 ? 12.242 -0.823 -24.427 1.00 96.75 167 SER A CA 1
ATOM 1329 C C . SER A 1 167 ? 11.547 -0.827 -25.791 1.00 96.75 167 SER A C 1
ATOM 1331 O O . SER A 1 167 ? 11.199 0.238 -26.300 1.00 96.75 167 SER A O 1
ATOM 1333 N N . LYS A 1 168 ? 11.231 -2.014 -26.330 1.00 96.94 168 LYS A N 1
ATOM 1334 C CA . LYS A 1 168 ? 10.455 -2.150 -27.574 1.00 96.94 168 LYS A CA 1
ATOM 1335 C C . LYS A 1 168 ? 9.050 -1.555 -27.454 1.00 96.94 168 LYS A C 1
ATOM 1337 O O . LYS A 1 168 ? 8.648 -0.785 -28.317 1.00 96.94 168 LYS A O 1
ATOM 1342 N N . ARG A 1 169 ? 8.315 -1.873 -26.380 1.00 96.44 169 ARG A N 1
ATOM 1343 C CA . ARG A 1 169 ? 6.933 -1.407 -26.157 1.00 96.44 169 ARG A CA 1
ATOM 1344 C C . ARG A 1 169 ? 6.824 0.115 -26.125 1.00 96.44 169 ARG A C 1
ATOM 1346 O O . ARG A 1 169 ? 5.840 0.664 -26.605 1.00 96.44 169 ARG A O 1
ATOM 1353 N N . TYR A 1 170 ? 7.803 0.779 -25.523 1.00 96.00 170 TYR A N 1
ATOM 1354 C CA . TYR A 1 170 ? 7.780 2.224 -25.311 1.00 96.00 170 TYR A CA 1
ATOM 1355 C C . TYR A 1 170 ? 8.651 3.004 -26.298 1.00 96.00 170 TYR A C 1
ATOM 1357 O O . TYR A 1 170 ? 8.758 4.218 -26.138 1.00 96.00 170 TYR A O 1
ATOM 1365 N N . ALA A 1 171 ? 9.246 2.327 -27.289 1.00 96.00 171 ALA A N 1
ATOM 1366 C CA . ALA A 1 171 ? 10.151 2.903 -28.283 1.00 96.00 171 ALA A CA 1
ATOM 1367 C C . ALA A 1 171 ? 11.274 3.762 -27.663 1.00 96.00 171 ALA A C 1
ATOM 1369 O O . ALA A 1 171 ? 11.576 4.855 -28.133 1.00 96.00 171 ALA A O 1
ATOM 1370 N N . VAL A 1 172 ? 11.890 3.266 -26.586 1.00 95.75 172 VAL A N 1
ATOM 1371 C CA . VAL A 1 172 ? 13.033 3.906 -25.908 1.00 95.75 172 VAL A CA 1
ATOM 1372 C C . VAL A 1 172 ? 14.172 2.914 -25.736 1.00 95.75 172 VAL A C 1
ATOM 1374 O O . VAL A 1 172 ? 13.949 1.704 -25.750 1.00 95.75 172 VAL A O 1
ATOM 1377 N N . ASP A 1 173 ? 15.396 3.391 -25.530 1.00 96.06 173 ASP A N 1
ATOM 1378 C CA . ASP A 1 173 ? 16.533 2.512 -25.262 1.00 96.06 173 ASP A CA 1
ATOM 1379 C C . ASP A 1 173 ? 16.470 1.869 -23.857 1.00 96.06 173 ASP A C 1
ATOM 1381 O O . ASP A 1 173 ? 15.761 2.305 -22.942 1.00 96.06 173 ASP A O 1
ATOM 1385 N N . GLN A 1 174 ? 17.231 0.790 -23.658 1.00 96.12 174 GLN A N 1
ATOM 1386 C CA . GLN A 1 174 ? 17.267 0.097 -22.362 1.00 96.12 174 GLN A CA 1
ATOM 1387 C C . GLN A 1 174 ? 17.897 0.953 -21.246 1.00 96.12 174 GLN A C 1
ATOM 1389 O O . GLN A 1 174 ? 17.606 0.739 -20.063 1.00 96.12 174 GLN A O 1
ATOM 1394 N N . LYS A 1 175 ? 18.731 1.943 -21.601 1.00 96.56 175 LYS A N 1
ATOM 1395 C CA . LYS A 1 175 ? 19.296 2.903 -20.642 1.00 96.56 175 LYS A CA 1
ATOM 1396 C C . LYS A 1 175 ? 18.203 3.803 -20.067 1.00 96.56 175 LYS A C 1
ATOM 1398 O O . LYS A 1 175 ? 18.156 3.979 -18.854 1.00 96.56 175 LYS A O 1
ATOM 1403 N N . THR A 1 176 ? 17.266 4.265 -20.888 1.00 96.94 176 THR A N 1
ATOM 1404 C CA . THR A 1 176 ? 16.103 5.054 -20.464 1.00 96.94 176 THR A CA 1
ATOM 1405 C C . THR A 1 176 ? 15.175 4.236 -19.571 1.00 96.94 176 THR A C 1
ATOM 1407 O O . THR A 1 176 ? 14.748 4.722 -18.524 1.00 96.94 176 THR A O 1
ATOM 1410 N N . ILE A 1 177 ? 14.933 2.958 -19.897 1.00 97.56 177 ILE A N 1
ATOM 1411 C CA . ILE A 1 177 ? 14.207 2.044 -18.995 1.00 97.56 177 ILE A CA 1
ATOM 1412 C C . ILE A 1 177 ? 14.904 1.956 -17.628 1.00 97.56 177 ILE A C 1
ATOM 1414 O O . ILE A 1 177 ? 14.253 2.049 -16.586 1.00 97.56 177 ILE A O 1
ATOM 1418 N N . SER A 1 178 ? 16.234 1.828 -17.621 1.00 96.62 178 SER A N 1
ATOM 1419 C CA . SER A 1 178 ? 17.023 1.789 -16.384 1.00 96.62 178 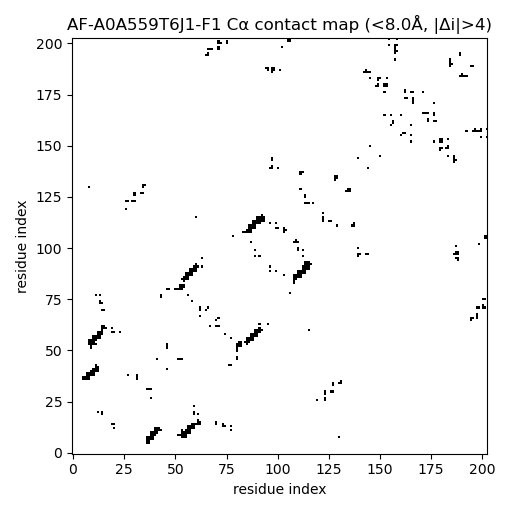SER A CA 1
A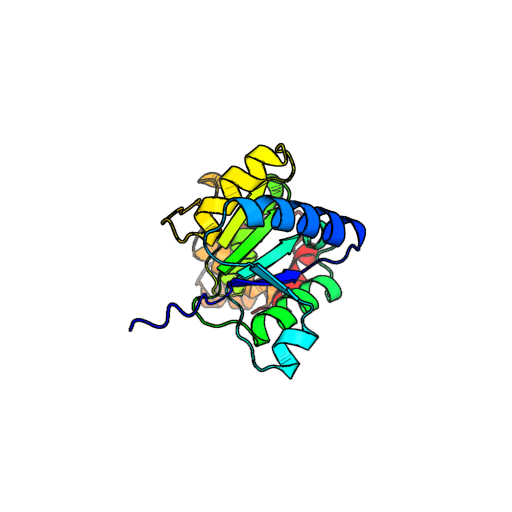TOM 1420 C C . SER A 1 178 ? 16.955 3.106 -15.603 1.00 96.62 178 SER A C 1
ATOM 1422 O O . SER A 1 178 ? 16.792 3.071 -14.385 1.00 96.62 178 SER A O 1
ATOM 1424 N N . ALA A 1 179 ? 17.011 4.256 -16.278 1.00 97.50 179 ALA A N 1
ATOM 1425 C CA . ALA A 1 179 ? 16.879 5.570 -15.653 1.00 97.50 179 ALA A CA 1
ATOM 1426 C C . ALA A 1 179 ? 15.503 5.748 -14.993 1.00 97.50 179 ALA A C 1
ATOM 1428 O O . ALA A 1 179 ? 15.421 6.134 -13.826 1.00 97.50 179 ALA A O 1
ATOM 1429 N N . HIS A 1 180 ? 14.422 5.380 -15.688 1.00 97.50 180 HIS A N 1
ATOM 1430 C CA . HIS A 1 180 ? 13.073 5.406 -15.122 1.00 97.50 180 HIS A CA 1
ATOM 1431 C C . HIS A 1 180 ? 12.922 4.463 -13.926 1.00 97.50 180 HIS A C 1
ATOM 1433 O O . HIS A 1 180 ? 12.326 4.860 -12.928 1.00 97.50 180 HIS A O 1
ATOM 1439 N N . LYS A 1 181 ? 13.501 3.254 -13.979 1.00 97.00 181 LYS A N 1
ATOM 1440 C CA . LYS A 1 181 ? 13.544 2.338 -12.827 1.00 97.00 181 LYS A CA 1
ATOM 1441 C C . LYS A 1 181 ? 14.209 3.003 -11.620 1.00 97.00 181 LYS A C 1
ATOM 1443 O O . LYS A 1 181 ? 13.633 3.002 -10.539 1.00 97.00 181 LYS A O 1
ATOM 1448 N N . MET A 1 182 ? 15.403 3.573 -11.797 1.00 97.31 182 MET A N 1
ATOM 1449 C CA . MET A 1 182 ? 16.151 4.197 -10.698 1.00 97.31 182 MET A CA 1
ATOM 1450 C C . MET A 1 182 ? 15.417 5.407 -10.114 1.00 97.31 182 MET A C 1
ATOM 1452 O O . MET A 1 182 ? 15.377 5.573 -8.897 1.00 97.31 182 MET A O 1
ATOM 1456 N N . ASN A 1 183 ? 14.793 6.229 -10.961 1.00 96.19 183 ASN A N 1
ATOM 1457 C CA . ASN A 1 183 ? 13.989 7.359 -10.503 1.00 96.19 183 ASN A CA 1
ATOM 1458 C C . ASN A 1 183 ? 12.734 6.903 -9.750 1.00 96.19 183 ASN A C 1
ATOM 1460 O O . ASN A 1 183 ? 12.421 7.471 -8.706 1.00 96.19 183 ASN A O 1
ATOM 1464 N N . ALA A 1 184 ? 12.054 5.858 -10.234 1.00 96.00 184 ALA A N 1
ATOM 1465 C CA . ALA A 1 184 ? 10.895 5.289 -9.557 1.00 96.00 184 ALA A CA 1
ATOM 1466 C C . ALA A 1 184 ? 11.265 4.743 -8.172 1.00 96.00 184 ALA A C 1
ATOM 1468 O O . ALA A 1 184 ? 10.638 5.117 -7.188 1.00 96.00 184 ALA A O 1
ATOM 1469 N N . LEU A 1 185 ? 12.320 3.928 -8.080 1.00 95.44 185 LEU A N 1
ATOM 1470 C CA . LEU A 1 185 ? 12.810 3.376 -6.812 1.00 95.44 185 LEU A CA 1
ATOM 1471 C C . LEU A 1 185 ? 13.162 4.483 -5.805 1.00 95.44 185 LEU A C 1
ATOM 1473 O O . LEU A 1 185 ? 12.685 4.456 -4.672 1.00 95.44 185 LEU A O 1
ATOM 1477 N N . ARG A 1 186 ? 13.877 5.528 -6.249 1.00 94.75 186 ARG A N 1
ATOM 1478 C CA . ARG A 1 186 ? 14.200 6.694 -5.411 1.00 94.75 186 ARG A CA 1
ATOM 1479 C C . ARG A 1 186 ? 12.945 7.398 -4.885 1.00 94.75 186 ARG A C 1
ATOM 1481 O O . ARG A 1 186 ? 12.875 7.711 -3.704 1.00 94.75 186 ARG A O 1
ATOM 1488 N N . LYS A 1 187 ? 11.942 7.631 -5.739 1.00 94.19 187 LYS A N 1
ATOM 1489 C CA . LYS A 1 187 ? 10.676 8.283 -5.350 1.00 94.19 187 LYS A CA 1
ATOM 1490 C C . LYS A 1 187 ? 9.838 7.433 -4.396 1.00 94.19 187 LYS A C 1
ATOM 1492 O O . LYS A 1 187 ? 9.174 7.978 -3.516 1.00 94.19 187 LYS A O 1
ATOM 1497 N N . LEU A 1 188 ? 9.880 6.111 -4.563 1.00 92.31 188 LEU A N 1
ATOM 1498 C CA . LEU A 1 188 ? 9.234 5.147 -3.670 1.00 92.31 188 LEU A CA 1
ATOM 1499 C C . LEU A 1 188 ? 9.991 4.941 -2.353 1.00 92.31 188 LEU A C 1
ATOM 1501 O O . LEU A 1 188 ? 9.457 4.283 -1.464 1.00 92.31 188 LEU A O 1
ATOM 1505 N N . ASN A 1 189 ? 11.193 5.512 -2.222 1.00 91.31 189 ASN A N 1
ATOM 1506 C CA . ASN A 1 189 ? 12.109 5.284 -1.111 1.00 91.31 189 ASN A CA 1
ATOM 1507 C C . ASN A 1 189 ? 12.397 3.785 -0.899 1.00 91.31 189 ASN A C 1
ATOM 1509 O O . ASN A 1 189 ? 12.197 3.225 0.181 1.00 91.31 189 ASN A O 1
ATOM 1513 N N . VAL A 1 190 ? 12.800 3.135 -1.992 1.00 91.50 190 VAL A N 1
ATOM 1514 C CA . VAL A 1 190 ? 13.169 1.719 -2.076 1.00 91.50 190 VAL A CA 1
ATOM 1515 C C . VAL A 1 190 ? 14.536 1.644 -2.748 1.00 91.50 190 VAL A C 1
ATOM 1517 O O . VAL A 1 190 ? 14.739 2.288 -3.778 1.00 91.50 190 VAL A O 1
ATOM 1520 N N . GLU A 1 191 ? 15.475 0.871 -2.207 1.00 92.25 191 GLU A N 1
ATOM 1521 C CA . GLU A 1 191 ? 16.825 0.806 -2.782 1.00 92.25 191 GLU A CA 1
ATOM 1522 C C . GLU A 1 191 ? 16.879 -0.151 -3.974 1.00 92.25 191 GLU A C 1
ATOM 1524 O O . GLU A 1 191 ? 17.491 0.143 -5.007 1.00 92.25 191 GLU A O 1
ATOM 1529 N N . ARG A 1 192 ? 16.220 -1.308 -3.847 1.00 93.31 192 ARG A N 1
ATOM 1530 C CA . ARG A 1 192 ? 16.299 -2.401 -4.820 1.00 93.31 192 ARG A CA 1
ATOM 1531 C C . ARG A 1 192 ? 14.920 -2.863 -5.262 1.00 93.31 192 ARG A C 1
ATOM 1533 O O . ARG A 1 192 ? 14.003 -3.027 -4.469 1.00 93.31 192 ARG A O 1
ATOM 1540 N N . LEU A 1 193 ? 14.798 -3.204 -6.547 1.00 93.56 193 LEU A N 1
ATOM 1541 C CA . LEU A 1 193 ? 13.566 -3.782 -7.101 1.00 93.56 193 LEU A CA 1
ATOM 1542 C C . LEU A 1 193 ? 13.128 -5.058 -6.357 1.00 93.56 193 LEU A C 1
ATOM 1544 O O . LEU A 1 193 ? 11.934 -5.312 -6.237 1.00 93.56 193 LEU A O 1
ATOM 1548 N N . SER A 1 194 ? 14.081 -5.841 -5.844 1.00 91.50 194 SER A N 1
ATOM 1549 C CA . SER A 1 194 ? 13.815 -7.061 -5.075 1.00 91.50 194 SER A CA 1
ATOM 1550 C C . SER A 1 194 ? 13.004 -6.814 -3.800 1.00 91.50 194 SER A C 1
ATOM 1552 O O . SER A 1 194 ? 12.257 -7.697 -3.403 1.00 91.50 194 SER A O 1
ATOM 1554 N N . GLU A 1 195 ? 13.093 -5.628 -3.190 1.00 90.12 195 GLU A N 1
ATOM 1555 C CA . GLU A 1 195 ? 12.316 -5.276 -1.988 1.00 90.12 195 GLU A CA 1
ATOM 1556 C C . GLU A 1 195 ? 10.818 -5.130 -2.274 1.00 90.12 195 GLU A C 1
ATOM 1558 O O . GLU A 1 195 ? 9.996 -5.226 -1.371 1.00 90.12 195 GLU A O 1
ATOM 1563 N N . ILE A 1 196 ? 10.449 -4.897 -3.536 1.00 92.38 196 ILE A N 1
ATOM 1564 C CA . ILE A 1 196 ? 9.057 -4.694 -3.952 1.00 92.38 196 ILE A CA 1
ATOM 1565 C C . ILE A 1 196 ? 8.597 -5.704 -5.001 1.00 92.38 196 ILE A C 1
ATOM 1567 O O . ILE A 1 196 ? 7.504 -5.568 -5.546 1.00 92.38 196 ILE A O 1
ATOM 1571 N N . ILE A 1 197 ? 9.392 -6.737 -5.297 1.00 91.44 197 ILE A N 1
ATOM 1572 C CA . ILE A 1 197 ? 9.043 -7.716 -6.334 1.00 91.44 197 ILE A CA 1
ATOM 1573 C C . ILE A 1 197 ? 7.805 -8.537 -5.952 1.00 91.44 197 ILE A C 1
ATOM 1575 O O . ILE A 1 197 ? 6.988 -8.846 -6.816 1.00 91.44 197 ILE A O 1
ATOM 1579 N N . SER A 1 198 ? 7.613 -8.793 -4.652 1.00 89.94 198 SER A N 1
ATOM 1580 C CA . SER A 1 198 ? 6.438 -9.472 -4.088 1.00 89.94 198 SER A CA 1
ATOM 1581 C C . SER A 1 198 ? 5.125 -8.740 -4.380 1.00 89.94 198 SER A C 1
ATOM 1583 O O . SER A 1 198 ? 4.057 -9.347 -4.325 1.00 89.94 198 SER A O 1
ATOM 1585 N N . LEU A 1 199 ? 5.176 -7.444 -4.722 1.00 91.94 199 LEU A N 1
ATOM 1586 C CA . LEU A 1 199 ? 3.992 -6.679 -5.118 1.00 91.94 199 LEU A CA 1
ATOM 1587 C C . LEU A 1 199 ? 3.353 -7.190 -6.410 1.00 91.94 199 LEU A C 1
ATOM 1589 O O . LEU A 1 199 ? 2.197 -6.865 -6.668 1.00 91.94 199 LEU A O 1
ATOM 1593 N N . ASN A 1 200 ? 4.050 -8.014 -7.200 1.00 91.25 200 ASN A N 1
ATOM 1594 C CA . ASN A 1 200 ? 3.490 -8.642 -8.398 1.00 91.25 200 ASN A CA 1
ATOM 1595 C C . ASN A 1 200 ? 2.210 -9.443 -8.108 1.00 91.25 200 ASN A C 1
ATOM 1597 O O . ASN A 1 200 ? 1.337 -9.550 -8.963 1.00 91.25 200 ASN A O 1
ATOM 1601 N N . VAL A 1 201 ? 2.065 -9.946 -6.882 1.00 90.12 201 VAL A N 1
ATOM 1602 C CA . VAL A 1 201 ? 0.900 -10.697 -6.414 1.00 90.12 201 VAL A CA 1
ATOM 1603 C C . VAL A 1 201 ? -0.376 -9.843 -6.386 1.00 90.12 201 VAL A C 1
ATOM 1605 O O . VAL A 1 201 ? -1.471 -10.410 -6.468 1.00 90.12 201 VAL A O 1
ATOM 1608 N N . LEU A 1 202 ? -0.240 -8.513 -6.297 1.00 88.50 202 LEU A N 1
ATOM 1609 C CA . LEU A 1 202 ? -1.335 -7.533 -6.278 1.00 88.50 202 LEU A CA 1
ATOM 1610 C C . LEU A 1 202 ? -1.737 -7.023 -7.675 1.00 88.50 202 LEU A C 1
ATOM 1612 O O . LEU A 1 202 ? -2.693 -6.259 -7.776 1.00 88.50 202 LEU A O 1
ATOM 1616 N N . THR A 1 203 ? -1.002 -7.390 -8.730 1.00 74.88 203 THR A N 1
ATOM 1617 C CA . THR A 1 203 ? -1.112 -6.794 -10.078 1.00 74.88 203 THR A CA 1
ATOM 1618 C C . THR A 1 203 ? -1.644 -7.728 -11.146 1.00 74.88 203 THR A C 1
ATOM 1620 O O . THR A 1 203 ? -2.080 -7.193 -12.198 1.00 74.88 203 THR A O 1
#

Mean predicted aligned error: 5.58 Å

Sequence (203 aa):
MNRITNKSVNVLLVTSCSFTELAVKTLLDSLQASLSKPLNIAPNEYYERNNITLDFIICAGDLFNEMSLHSIAKIKAALKHSHFSTKMVFITSRQRFSLSYFISILCRKECYCIAIDQSVEKMILTLEPVFTQSDVFNPPPRNAHLTTREKEIIIGLIKQVKPIYLSKRYAVDQKTISAHKMNALRKLNVERLSEIISLNVLT